Protein AF-A0A7C1NVV7-F1 (afdb_monomer)

Nearest PDB structures (foldseek):
  7p54-assembly1_B  TM=1.266E-01  e=4.371E+00  Homo sapiens

Solvent-accessible surface area (backbone atoms only — not comparable to full-atom values): 13933 Å² total; per-residue (Å²): 81,68,69,49,19,53,53,29,12,56,49,24,59,53,46,73,70,53,84,66,60,39,74,47,100,59,98,59,58,56,61,57,25,32,50,40,5,34,56,50,49,18,48,43,52,51,46,56,74,68,62,57,74,77,71,85,71,81,92,70,84,85,84,76,52,76,66,53,50,53,50,47,52,51,27,36,52,40,8,30,56,26,7,41,51,29,43,71,42,85,93,50,43,54,70,57,24,27,52,52,29,43,63,78,68,47,95,74,54,72,71,46,50,52,45,14,42,52,24,6,47,54,32,20,57,56,36,33,55,56,36,29,29,66,70,70,52,62,86,45,76,68,36,44,52,49,43,74,74,66,58,67,65,74,60,79,62,97,64,79,54,69,72,58,53,62,59,46,52,60,52,51,52,49,58,68,49,44,59,64,48,50,55,54,52,47,55,53,45,52,73,48,50,71,78,50,60,53,63,56,56,42,53,51,50,54,54,50,52,52,51,51,27,34,41,49,21,8,71,60,20,45,53,41,20,51,55,22,17,60,59,29,36,47,30,67,79,69,72,29,60,68,73,27,53,50,17,33,56,52,45,43,52,50,36,35,77,70,71,77,93

Mean predicted aligned error: 6.65 Å

Radius of gyration: 20.65 Å; Cα contacts (8 Å, |Δi|>4): 324; chains: 1; bounding box: 57×42×56 Å

Sequence (261 aa):
SVAVLILSGVYGMIVLKLPLNPLIDFPSTPLFPALAGLFGFSTLISSFISRTEIKSQTITEPRLTRIEKKSSILSTITGTLSGIFVSIVPGITTAIGTIIALIFRGRTDEKQTIITLSSVNTSAAIATIANLFIIQKARSGVAVIVNNLIRPDRWSDTLPPYSLVYLLIPIVISTSLSFPLTCYLGKTIAKKIGRISYQGIIKISIIFILILVLVFSGTIGVIILLVGASIGLLPIFLGARRSSCMGILLIPLLLHFLGLF

Structure (mmCIF, N/CA/C/O backbone):
data_AF-A0A7C1NVV7-F1
#
_entry.id   AF-A0A7C1NVV7-F1
#
loop_
_atom_site.group_PDB
_atom_site.id
_atom_site.type_symbol
_atom_site.label_atom_id
_atom_site.label_alt_id
_atom_site.label_comp_id
_atom_site.label_asym_id
_atom_site.label_entity_id
_atom_site.label_seq_id
_atom_site.pdbx_PDB_ins_code
_atom_site.Cartn_x
_atom_site.Cartn_y
_atom_site.Cartn_z
_atom_site.occupancy
_atom_site.B_iso_or_equiv
_atom_site.auth_seq_id
_atom_site.auth_comp_id
_atom_site.auth_asym_id
_atom_site.auth_atom_id
_atom_site.pdbx_PDB_model_num
ATOM 1 N N . SER A 1 1 ? -4.240 -20.672 2.298 1.00 85.00 1 SER A N 1
ATOM 2 C CA . SER A 1 1 ? -3.152 -19.687 2.097 1.00 85.00 1 SER A CA 1
ATOM 3 C C . SER A 1 1 ? -2.186 -20.072 0.982 1.00 85.00 1 SER A C 1
ATOM 5 O O . SER A 1 1 ? -2.029 -19.282 0.063 1.00 85.00 1 SER A O 1
ATOM 7 N N . VAL A 1 2 ? -1.577 -21.268 1.000 1.00 90.19 2 VAL A N 1
ATOM 8 C CA . VAL A 1 2 ? -0.598 -21.688 -0.031 1.00 90.19 2 VAL A CA 1
ATOM 9 C C . VAL A 1 2 ? -1.200 -21.744 -1.441 1.00 90.19 2 VAL A C 1
ATOM 11 O O . VAL A 1 2 ? -0.618 -21.191 -2.363 1.00 90.19 2 VAL A O 1
ATOM 14 N N . ALA A 1 3 ? -2.400 -22.307 -1.610 1.00 92.44 3 ALA A N 1
ATOM 15 C CA . ALA A 1 3 ? -3.066 -22.341 -2.919 1.00 92.44 3 ALA A CA 1
ATOM 16 C C . ALA A 1 3 ? -3.294 -20.935 -3.515 1.00 92.44 3 ALA A C 1
ATOM 18 O O . ALA A 1 3 ? -3.035 -20.715 -4.691 1.00 92.44 3 ALA A O 1
ATOM 19 N N . VAL A 1 4 ? -3.700 -19.959 -2.688 1.00 93.00 4 VAL A N 1
ATOM 20 C CA . VAL A 1 4 ? -3.871 -18.551 -3.106 1.00 93.00 4 VAL A CA 1
ATOM 21 C C . VAL A 1 4 ? -2.525 -17.917 -3.474 1.00 93.00 4 VAL A C 1
ATOM 23 O O . VAL A 1 4 ? -2.449 -17.151 -4.432 1.00 93.00 4 VAL A O 1
ATOM 26 N N . LEU A 1 5 ? -1.455 -18.256 -2.748 1.00 92.81 5 LEU A N 1
ATOM 27 C CA . LEU A 1 5 ? -0.098 -17.813 -3.073 1.00 92.81 5 LEU A CA 1
ATOM 28 C C . LEU A 1 5 ? 0.325 -18.311 -4.457 1.00 92.81 5 LEU A C 1
ATOM 30 O O . LEU A 1 5 ? 0.711 -17.501 -5.290 1.00 92.81 5 LEU A O 1
ATOM 34 N N . ILE A 1 6 ? 0.190 -19.612 -4.718 1.00 94.81 6 ILE A N 1
ATOM 35 C CA . ILE A 1 6 ? 0.554 -20.214 -6.006 1.00 94.81 6 ILE A CA 1
ATOM 36 C C . ILE A 1 6 ? -0.304 -19.628 -7.131 1.00 94.81 6 ILE A C 1
ATOM 38 O O . ILE A 1 6 ? 0.238 -19.169 -8.130 1.00 94.81 6 ILE A O 1
ATOM 42 N N . LEU A 1 7 ? -1.627 -19.567 -6.945 1.00 95.38 7 LEU A N 1
ATOM 43 C CA . LEU A 1 7 ? -2.553 -19.035 -7.945 1.00 95.38 7 LEU A CA 1
ATOM 44 C C . LEU A 1 7 ? -2.245 -17.572 -8.291 1.00 95.38 7 LEU A C 1
ATOM 46 O O . LEU A 1 7 ? -2.163 -17.222 -9.466 1.00 95.38 7 LEU A O 1
ATOM 50 N N . SER A 1 8 ? -2.032 -16.723 -7.279 1.00 94.75 8 SER A N 1
ATOM 51 C CA . SER A 1 8 ? -1.653 -15.323 -7.504 1.00 94.75 8 SER A CA 1
ATOM 52 C C . SER A 1 8 ? -0.280 -15.193 -8.169 1.00 94.75 8 SER A C 1
ATOM 54 O O . SER A 1 8 ? -0.097 -14.290 -8.978 1.00 94.75 8 SER A O 1
ATOM 56 N N . GLY A 1 9 ? 0.660 -16.105 -7.899 1.00 93.88 9 GLY A N 1
ATOM 57 C CA . GLY A 1 9 ? 1.957 -16.152 -8.574 1.00 93.88 9 GLY A CA 1
ATOM 58 C C . GLY A 1 9 ? 1.887 -16.541 -10.041 1.00 93.88 9 GLY A C 1
ATOM 59 O O . GLY A 1 9 ? 2.471 -15.847 -10.868 1.00 93.88 9 GLY A O 1
ATOM 60 N N . VAL A 1 10 ? 1.129 -17.589 -10.379 1.00 95.12 10 VAL A N 1
ATOM 61 C CA . VAL A 1 10 ? 0.871 -17.978 -11.778 1.00 95.12 10 VAL A CA 1
ATOM 62 C C . VAL A 1 10 ? 0.205 -16.827 -12.527 1.00 95.12 10 VAL A C 1
ATOM 64 O O . VAL A 1 10 ? 0.627 -16.461 -13.621 1.00 95.12 10 VAL A O 1
ATOM 67 N N . TYR A 1 11 ? -0.785 -16.196 -11.898 1.00 96.19 11 TYR A N 1
ATOM 68 C CA . TYR A 1 11 ? -1.416 -14.991 -12.418 1.00 96.19 11 TYR A CA 1
ATOM 69 C C . TYR A 1 11 ? -0.395 -13.866 -12.675 1.00 96.19 11 TYR A C 1
ATOM 71 O O . TYR A 1 11 ? -0.409 -13.266 -13.748 1.00 96.19 11 TYR A O 1
ATOM 79 N N . GLY A 1 12 ? 0.544 -13.632 -11.753 1.00 94.06 12 GLY A N 1
ATOM 80 C CA . GLY A 1 12 ? 1.638 -12.672 -11.932 1.00 94.06 12 GLY A CA 1
ATOM 81 C C . GLY A 1 12 ? 2.572 -13.001 -13.094 1.00 94.06 12 GLY A C 1
ATOM 82 O O . GLY A 1 12 ? 2.891 -12.115 -13.881 1.00 94.06 12 GLY A O 1
ATOM 83 N N . MET A 1 13 ? 2.964 -14.267 -13.260 1.00 93.00 13 MET A N 1
ATOM 84 C CA . MET A 1 13 ? 3.828 -14.694 -14.371 1.00 93.00 13 MET A CA 1
ATOM 85 C C . MET A 1 13 ? 3.223 -14.379 -15.744 1.00 93.00 13 MET A C 1
ATOM 87 O O . MET A 1 13 ? 3.954 -14.029 -16.669 1.00 93.00 13 MET A O 1
ATOM 91 N N . ILE A 1 14 ? 1.899 -14.495 -15.869 1.00 93.81 14 ILE A N 1
ATOM 92 C CA . ILE A 1 14 ? 1.177 -14.213 -17.112 1.00 93.81 14 ILE A CA 1
ATOM 93 C C . ILE A 1 14 ? 0.999 -12.703 -17.282 1.00 93.81 14 ILE A C 1
ATOM 95 O O . ILE A 1 14 ? 1.412 -12.126 -18.286 1.00 93.81 14 ILE A O 1
ATOM 99 N N . VAL A 1 15 ? 0.404 -12.046 -16.285 1.00 94.31 15 VAL A N 1
ATOM 100 C CA . VAL A 1 15 ? -0.046 -10.654 -16.397 1.00 94.31 15 VAL A CA 1
ATOM 101 C C . VAL A 1 15 ? 1.102 -9.667 -16.551 1.00 94.31 15 VAL A C 1
ATOM 103 O O . VAL A 1 15 ? 0.964 -8.695 -17.289 1.00 94.31 15 VAL A O 1
ATOM 106 N N . LEU A 1 16 ? 2.248 -9.914 -15.913 1.00 89.88 16 LEU A N 1
ATOM 107 C CA . LEU A 1 16 ? 3.401 -9.014 -16.002 1.00 89.88 16 LEU A CA 1
ATOM 108 C C . LEU A 1 16 ? 4.015 -8.937 -17.410 1.00 89.88 16 LEU A C 1
ATOM 110 O O . LEU A 1 16 ? 4.769 -8.006 -17.676 1.00 89.88 16 LEU A O 1
ATOM 114 N N . LYS A 1 17 ? 3.690 -9.881 -18.304 1.00 88.69 17 LYS A N 1
ATOM 115 C CA . LYS A 1 17 ? 4.173 -9.926 -19.695 1.00 88.69 17 LYS A CA 1
ATOM 116 C C . LYS A 1 17 ? 3.121 -9.486 -20.719 1.00 88.69 17 LYS A C 1
ATOM 118 O O . LYS A 1 17 ? 3.429 -9.429 -21.907 1.00 88.69 17 LYS A O 1
ATOM 123 N N . LEU A 1 18 ? 1.889 -9.203 -20.291 1.00 89.81 18 LEU A N 1
ATOM 124 C CA . LEU A 1 18 ? 0.827 -8.809 -21.212 1.00 89.81 18 LEU A CA 1
ATOM 125 C C . LEU A 1 18 ? 1.045 -7.374 -21.715 1.00 89.81 18 LEU A C 1
ATOM 127 O O . LEU A 1 18 ? 1.249 -6.474 -20.894 1.00 89.81 18 LEU A O 1
ATOM 131 N N . PRO A 1 19 ? 0.950 -7.133 -23.037 1.00 87.69 19 PRO A N 1
ATOM 132 C CA . PRO A 1 19 ? 0.930 -5.779 -23.564 1.00 87.69 19 PRO A CA 1
ATOM 133 C C . PRO A 1 19 ? -0.363 -5.083 -23.131 1.00 87.69 19 PRO A C 1
ATOM 135 O O . PRO A 1 19 ? -1.443 -5.679 -23.130 1.00 87.69 19 PRO A O 1
ATOM 138 N N . LEU A 1 20 ? -0.248 -3.813 -22.755 1.00 89.38 20 LEU A N 1
ATOM 139 C CA . LEU A 1 20 ? -1.386 -2.961 -22.437 1.00 89.38 20 LEU A CA 1
ATOM 140 C C . LEU A 1 20 ? -1.621 -1.971 -23.571 1.00 89.38 20 LEU A C 1
ATOM 142 O O . LEU A 1 20 ? -0.673 -1.478 -24.174 1.00 89.38 20 LEU A O 1
ATOM 146 N N . ASN A 1 21 ? -2.891 -1.640 -23.792 1.00 86.81 21 ASN A N 1
ATOM 147 C CA . ASN A 1 21 ? -3.321 -0.674 -24.799 1.00 86.81 21 ASN A CA 1
ATOM 148 C C . ASN A 1 21 ? -4.082 0.461 -24.095 1.00 86.81 21 ASN A C 1
ATOM 150 O O . ASN A 1 21 ? -5.317 0.445 -24.099 1.00 86.81 21 ASN A O 1
ATOM 154 N N . PRO A 1 22 ? -3.387 1.379 -23.397 1.00 88.75 22 PRO A N 1
ATOM 155 C CA . PRO A 1 22 ? -4.043 2.462 -22.672 1.00 88.75 22 PRO A CA 1
ATOM 156 C C . PRO A 1 22 ? -4.774 3.408 -23.637 1.00 88.75 22 PRO A C 1
ATOM 158 O O . PRO A 1 22 ? -4.374 3.567 -24.788 1.00 88.75 22 PRO A O 1
ATOM 161 N N . LEU A 1 23 ? -5.856 4.039 -23.171 1.00 87.06 23 LEU A N 1
ATOM 162 C CA . LEU A 1 23 ? -6.608 5.014 -23.979 1.00 87.06 23 LEU A CA 1
ATOM 163 C C . LEU A 1 23 ? -5.860 6.346 -24.112 1.00 87.06 23 LEU A C 1
ATOM 165 O O . LEU A 1 23 ? -6.086 7.089 -25.062 1.00 87.06 23 LEU A O 1
ATOM 169 N N . ILE A 1 24 ? -5.005 6.655 -23.138 1.00 86.12 24 ILE A N 1
ATOM 170 C CA . ILE A 1 24 ? -4.126 7.822 -23.133 1.00 86.12 24 ILE A CA 1
ATOM 171 C C . ILE A 1 24 ? -2.694 7.314 -23.249 1.00 86.12 24 ILE A C 1
ATOM 173 O O . ILE A 1 24 ? -2.324 6.377 -22.541 1.00 86.12 24 ILE A O 1
ATOM 177 N N . ASP A 1 25 ? -1.897 7.940 -24.112 1.00 79.06 25 ASP A N 1
ATOM 178 C CA . ASP A 1 25 ? -0.492 7.584 -24.302 1.00 79.06 25 ASP A CA 1
ATOM 179 C C . ASP A 1 25 ? 0.320 7.939 -23.048 1.00 79.06 25 ASP A C 1
ATOM 181 O O . ASP A 1 25 ? 0.745 9.075 -22.826 1.00 79.06 25 ASP A O 1
ATOM 185 N N . PHE A 1 26 ? 0.426 6.962 -22.151 1.00 77.94 26 PHE A N 1
ATOM 186 C CA . PHE A 1 26 ? 1.080 7.075 -20.859 1.00 77.94 26 PHE A CA 1
ATOM 187 C C . PHE A 1 26 ? 1.804 5.760 -20.544 1.00 77.94 26 PHE A C 1
ATOM 189 O O . PHE A 1 26 ? 1.292 4.692 -20.898 1.00 77.94 26 PHE A O 1
ATOM 196 N N . PRO A 1 27 ? 2.951 5.792 -19.834 1.00 76.62 27 PRO A N 1
ATOM 197 C CA . PRO A 1 27 ? 3.629 4.582 -19.381 1.00 76.62 27 PRO A CA 1
ATOM 198 C C . PRO A 1 27 ? 2.695 3.722 -18.521 1.00 76.62 27 PRO A C 1
ATOM 200 O O . PRO A 1 27 ? 2.445 4.007 -17.347 1.00 76.62 27 PRO A O 1
ATOM 203 N N . SER A 1 28 ? 2.150 2.669 -19.122 1.00 79.75 28 SER A N 1
ATOM 204 C CA . SER A 1 28 ? 1.188 1.781 -18.483 1.00 79.75 28 SER A CA 1
ATOM 205 C C . SER A 1 28 ? 1.905 0.549 -17.945 1.00 79.75 28 SER A C 1
ATOM 207 O O . SER A 1 28 ? 2.794 -0.015 -18.580 1.00 79.75 28 SER A O 1
ATOM 209 N N . THR A 1 29 ? 1.542 0.135 -16.732 1.00 86.06 29 THR A N 1
ATOM 210 C CA . THR A 1 29 ? 2.082 -1.083 -16.123 1.00 86.06 29 THR A CA 1
ATOM 211 C C . THR A 1 29 ? 0.934 -2.009 -15.741 1.00 86.06 29 THR A C 1
ATOM 213 O O . THR A 1 29 ? -0.048 -1.547 -15.151 1.00 86.06 29 THR A O 1
ATOM 216 N N . PRO A 1 30 ? 1.040 -3.323 -16.006 1.00 91.12 30 PRO A N 1
ATOM 217 C CA . PRO A 1 30 ? -0.004 -4.285 -15.641 1.00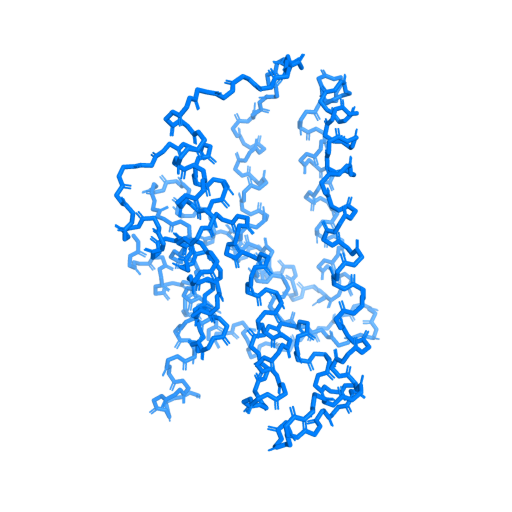 91.12 30 PRO A CA 1
ATOM 218 C C . PRO A 1 30 ? -0.147 -4.444 -14.120 1.00 91.12 30 PRO A C 1
ATOM 220 O O . PRO A 1 30 ? -1.142 -4.979 -13.634 1.00 91.12 30 PRO A O 1
ATOM 223 N N . LEU A 1 31 ? 0.810 -3.912 -13.351 1.00 90.75 31 LEU A N 1
ATOM 224 C CA . LEU A 1 31 ? 0.771 -3.853 -11.894 1.00 90.75 31 LEU A CA 1
ATOM 225 C C . LEU A 1 31 ? -0.425 -3.065 -11.363 1.00 90.75 31 LEU A C 1
ATOM 227 O O . LEU A 1 31 ? -1.023 -3.492 -10.377 1.00 90.75 31 LEU A O 1
ATOM 231 N N . PHE A 1 32 ? -0.789 -1.946 -11.995 1.00 92.12 32 PHE A N 1
ATOM 232 C CA . PHE A 1 32 ? -1.908 -1.132 -11.527 1.00 92.12 32 PHE A CA 1
ATOM 233 C C . PHE A 1 32 ? -3.239 -1.910 -11.521 1.00 92.12 32 PHE A C 1
ATOM 235 O O . PHE A 1 32 ? -3.785 -2.104 -10.430 1.00 92.12 32 PHE A O 1
ATOM 242 N N . PRO A 1 33 ? -3.746 -2.428 -12.660 1.00 95.19 33 PRO A N 1
ATOM 243 C CA . PRO A 1 33 ? -4.989 -3.196 -12.675 1.00 95.19 33 PRO A CA 1
ATOM 244 C C . PRO A 1 33 ? -4.897 -4.485 -11.854 1.00 95.19 33 PRO A C 1
ATOM 246 O O . PRO A 1 33 ? -5.861 -4.852 -11.183 1.00 95.19 33 PRO A O 1
ATOM 249 N N . ALA A 1 34 ? -3.742 -5.157 -11.837 1.00 95.88 34 ALA A N 1
ATOM 250 C CA . ALA A 1 34 ? -3.594 -6.412 -11.111 1.00 95.88 34 ALA A CA 1
ATOM 251 C C . ALA A 1 34 ? -3.657 -6.232 -9.586 1.00 95.88 34 ALA A C 1
ATOM 253 O O . ALA A 1 34 ? -4.387 -6.958 -8.908 1.00 95.88 34 ALA A O 1
ATOM 254 N N . LEU A 1 35 ? -2.931 -5.249 -9.041 1.00 93.56 35 LEU A N 1
ATOM 255 C CA . LEU A 1 35 ? -2.945 -4.943 -7.608 1.00 93.56 35 LEU A CA 1
ATOM 256 C C . LEU A 1 35 ? -4.268 -4.293 -7.189 1.00 93.56 35 LEU A C 1
ATOM 258 O O . LEU A 1 35 ? -4.798 -4.623 -6.123 1.00 93.56 35 LEU A O 1
ATOM 262 N N . ALA A 1 36 ? -4.836 -3.425 -8.035 1.00 95.25 36 ALA A N 1
ATOM 263 C CA . ALA A 1 36 ? -6.172 -2.883 -7.818 1.00 95.25 36 ALA A CA 1
ATOM 264 C C . ALA A 1 36 ? -7.206 -4.011 -7.729 1.00 95.25 36 ALA A C 1
ATOM 266 O O . ALA A 1 36 ? -8.030 -3.985 -6.821 1.00 95.25 36 ALA A O 1
ATOM 267 N N . GLY A 1 37 ? -7.119 -5.030 -8.587 1.00 96.50 37 GLY A N 1
ATOM 268 C CA . GLY A 1 37 ? -8.015 -6.187 -8.586 1.00 96.50 37 GLY A CA 1
ATOM 269 C C . GLY A 1 37 ? -7.866 -7.025 -7.321 1.00 96.50 37 GLY A C 1
ATOM 270 O O . GLY A 1 37 ? -8.822 -7.177 -6.560 1.00 96.50 37 GLY A O 1
ATOM 271 N N . LEU A 1 38 ? -6.647 -7.511 -7.061 1.00 94.94 38 LEU A N 1
ATOM 272 C CA . LEU A 1 38 ? -6.342 -8.414 -5.946 1.00 94.94 38 LEU A CA 1
ATOM 273 C C . LEU A 1 38 ? -6.700 -7.830 -4.575 1.00 94.94 38 LEU A C 1
ATOM 275 O O . LEU A 1 38 ? -7.191 -8.562 -3.714 1.00 94.94 38 LEU A O 1
ATOM 279 N N . PHE A 1 39 ? -6.471 -6.531 -4.357 1.00 93.06 39 PHE A N 1
ATOM 280 C CA . PHE A 1 39 ? -6.596 -5.924 -3.028 1.00 93.06 39 PHE A CA 1
ATOM 281 C C . PHE A 1 39 ? -7.740 -4.916 -2.906 1.00 93.06 39 PHE A C 1
ATOM 283 O O . PHE A 1 39 ? -8.485 -4.959 -1.926 1.00 93.06 39 PHE A O 1
ATOM 290 N N . GLY A 1 40 ? -7.874 -3.990 -3.856 1.00 93.56 40 GLY A N 1
ATOM 291 C CA . GLY A 1 40 ? -8.829 -2.883 -3.761 1.00 93.56 40 GLY A CA 1
ATOM 292 C C . GLY A 1 40 ? -10.239 -3.293 -4.173 1.00 93.56 40 GLY A C 1
ATOM 293 O O . GLY A 1 40 ? -11.167 -3.276 -3.367 1.00 93.56 40 GLY A O 1
ATOM 294 N N . PHE A 1 41 ? -10.386 -3.691 -5.433 1.00 96.06 41 PHE A N 1
ATOM 295 C CA . PHE A 1 41 ? -11.651 -4.013 -6.078 1.00 96.06 41 PHE A CA 1
ATOM 296 C C . PHE A 1 41 ? -12.328 -5.228 -5.438 1.00 96.06 41 PHE A C 1
ATOM 298 O O . PHE A 1 41 ? -13.516 -5.168 -5.137 1.00 96.06 41 PHE A O 1
ATOM 305 N N . SER A 1 42 ? -11.569 -6.284 -5.125 1.00 95.62 42 SER A N 1
ATOM 306 C CA . SER A 1 42 ? -12.060 -7.443 -4.364 1.00 95.62 42 SER A CA 1
ATOM 307 C C . SER A 1 42 ? -12.653 -7.045 -3.004 1.00 95.62 42 SER A C 1
ATOM 309 O O . SER A 1 42 ? -13.737 -7.498 -2.635 1.00 95.62 42 SER A O 1
ATOM 311 N N . THR A 1 43 ? -11.991 -6.139 -2.274 1.00 93.44 43 THR A N 1
ATOM 312 C CA . THR A 1 43 ? -12.488 -5.628 -0.987 1.00 93.44 43 THR A CA 1
ATOM 313 C C . THR A 1 43 ? -13.759 -4.810 -1.169 1.00 93.44 43 THR A C 1
ATOM 315 O O . THR A 1 43 ? -14.699 -4.980 -0.399 1.00 93.44 43 THR A O 1
ATOM 318 N N . LEU A 1 44 ? -13.811 -3.946 -2.186 1.00 94.94 44 LEU A N 1
ATOM 319 C CA . LEU A 1 44 ? -14.999 -3.145 -2.477 1.00 94.94 44 LEU A CA 1
ATOM 320 C C . LEU A 1 44 ? -16.193 -4.024 -2.861 1.00 94.94 44 LEU A C 1
ATOM 322 O O . LEU A 1 44 ? -17.280 -3.803 -2.338 1.00 94.94 44 LEU A O 1
ATOM 326 N N . ILE A 1 45 ? -15.991 -5.049 -3.697 1.00 95.00 45 ILE A N 1
ATOM 327 C CA . ILE A 1 45 ? -17.032 -6.031 -4.033 1.00 95.00 45 ILE A CA 1
ATOM 328 C C . ILE A 1 45 ? -17.519 -6.742 -2.771 1.00 95.00 45 ILE A C 1
ATOM 330 O O . ILE A 1 45 ? -18.722 -6.809 -2.534 1.00 95.00 45 ILE A O 1
ATOM 334 N N . SER A 1 46 ? -16.604 -7.242 -1.936 1.00 93.88 46 SER A N 1
ATOM 335 C CA . SER A 1 46 ? -16.978 -7.913 -0.690 1.00 93.88 46 SER A CA 1
ATOM 336 C C . SER A 1 46 ? -17.802 -6.992 0.215 1.00 93.88 46 SER A C 1
ATOM 338 O O . SER A 1 46 ? -18.854 -7.401 0.696 1.00 93.88 46 SER A O 1
ATOM 340 N N . SER A 1 47 ? -17.375 -5.742 0.406 1.00 92.56 47 SER A N 1
ATOM 341 C CA . SER A 1 47 ? -18.103 -4.755 1.214 1.00 92.56 47 SER A CA 1
ATOM 342 C C . SER A 1 47 ? -19.452 -4.349 0.606 1.00 92.56 47 SER A C 1
ATOM 344 O O . SER A 1 47 ? -20.387 -4.016 1.338 1.00 92.56 47 SER A O 1
ATOM 346 N N . PHE A 1 48 ? -19.567 -4.375 -0.724 1.00 93.00 48 PHE A N 1
ATOM 347 C CA . PHE A 1 48 ? -20.822 -4.141 -1.434 1.00 93.00 48 PHE A CA 1
ATOM 348 C C . PHE A 1 48 ? -21.824 -5.272 -1.176 1.00 93.00 48 PHE A C 1
ATOM 350 O O . PHE A 1 48 ? -22.962 -5.014 -0.788 1.00 93.00 48 PHE A O 1
ATOM 357 N N . ILE A 1 49 ? -21.382 -6.526 -1.321 1.00 92.50 49 ILE A N 1
ATOM 358 C CA . ILE A 1 49 ? -22.209 -7.722 -1.104 1.00 92.50 49 ILE A CA 1
ATOM 359 C C . ILE A 1 49 ? -22.655 -7.816 0.357 1.00 92.50 49 ILE A C 1
ATOM 361 O O . ILE A 1 49 ? -23.834 -8.029 0.629 1.00 92.50 49 ILE A O 1
ATOM 365 N N . SER A 1 50 ? -21.735 -7.611 1.303 1.00 89.69 50 SER A N 1
ATOM 366 C CA . SER A 1 50 ? -22.018 -7.709 2.740 1.00 89.69 50 SER A CA 1
ATOM 367 C C . SER A 1 50 ? -22.856 -6.553 3.295 1.00 89.69 50 SER A C 1
ATOM 369 O O . SER A 1 50 ? -23.146 -6.553 4.488 1.00 89.69 50 SER A O 1
ATOM 371 N N . ARG A 1 51 ? -23.234 -5.569 2.464 1.00 86.25 51 ARG A N 1
ATOM 372 C CA . ARG A 1 51 ? -23.992 -4.370 2.859 1.00 86.25 51 ARG A CA 1
ATOM 373 C C . ARG A 1 51 ? -23.451 -3.711 4.128 1.00 86.25 51 ARG A C 1
ATOM 375 O O . ARG A 1 51 ? -24.213 -3.347 5.015 1.00 86.25 51 ARG A O 1
ATOM 382 N N . THR A 1 52 ? -22.131 -3.561 4.224 1.00 81.25 52 THR A N 1
ATOM 383 C CA . THR A 1 52 ? -21.510 -2.997 5.426 1.00 81.25 52 THR A CA 1
ATOM 384 C C . THR A 1 52 ? -22.068 -1.598 5.704 1.00 81.25 52 THR A C 1
ATOM 386 O O . THR A 1 52 ? -22.298 -0.814 4.780 1.00 81.25 52 THR A O 1
ATOM 389 N N . GLU A 1 53 ? -22.274 -1.276 6.976 1.00 81.38 53 GLU A N 1
ATOM 390 C CA . GLU A 1 53 ? -22.765 0.027 7.413 1.00 81.38 53 GLU A CA 1
ATOM 391 C C . GLU A 1 53 ? -21.751 0.699 8.334 1.00 81.38 53 GLU A C 1
ATOM 393 O O . GLU A 1 53 ? -21.064 0.054 9.132 1.00 81.38 53 GLU A O 1
ATOM 398 N N . ILE A 1 54 ? -21.651 2.022 8.217 1.00 81.50 54 ILE A N 1
ATOM 399 C CA . ILE A 1 54 ? -20.811 2.814 9.108 1.00 81.50 54 ILE A CA 1
ATOM 400 C C . ILE A 1 54 ? -21.583 3.043 10.404 1.00 81.50 54 ILE A C 1
ATOM 402 O O . ILE A 1 54 ? -22.628 3.690 10.409 1.00 81.50 54 ILE A O 1
ATOM 406 N N . LYS A 1 55 ? -21.035 2.554 11.518 1.00 81.31 55 LYS A N 1
ATOM 407 C CA . LYS A 1 55 ? -21.575 2.833 12.853 1.00 81.31 55 LYS A CA 1
ATOM 408 C C . LYS A 1 55 ? -21.377 4.304 13.230 1.00 81.31 55 LYS A C 1
ATOM 410 O O . LYS A 1 55 ? -20.409 4.941 12.803 1.00 81.31 55 LYS A O 1
ATOM 415 N N . SER A 1 56 ? -22.264 4.821 14.079 1.00 80.12 56 SER A N 1
ATOM 416 C CA . SER A 1 56 ? -22.171 6.177 14.630 1.00 80.12 56 SER A CA 1
ATOM 417 C C . SER A 1 56 ? -20.817 6.410 15.304 1.00 80.12 56 SER A C 1
ATOM 419 O O . SER A 1 56 ? -20.393 5.611 16.139 1.00 80.12 56 SER A O 1
ATOM 421 N N . GLN A 1 57 ? -20.149 7.507 14.950 1.00 84.44 57 GLN A N 1
ATOM 422 C CA . GLN A 1 57 ? -18.835 7.866 15.481 1.00 84.44 57 GLN A CA 1
ATOM 423 C C . GLN A 1 57 ? -18.976 8.807 16.682 1.00 84.44 57 GLN A C 1
ATOM 425 O O . GLN A 1 57 ? -19.691 9.807 16.605 1.00 84.44 57 GLN A O 1
ATOM 430 N N . THR A 1 58 ? -18.250 8.534 17.764 1.00 82.88 58 THR A N 1
ATOM 431 C CA . THR A 1 58 ? -18.097 9.435 18.915 1.00 82.88 58 THR A CA 1
ATOM 432 C C . THR A 1 58 ? -16.688 10.016 18.937 1.00 82.88 58 THR A C 1
ATOM 434 O O . THR A 1 58 ? -15.696 9.295 18.856 1.00 82.88 58 THR A O 1
ATOM 437 N N . ILE A 1 59 ? -16.586 11.344 19.031 1.00 83.38 59 ILE A N 1
ATOM 438 C CA . ILE A 1 59 ? -15.297 12.042 19.073 1.00 83.38 59 ILE A CA 1
ATOM 439 C C . ILE A 1 59 ? -14.943 12.292 20.533 1.00 83.38 59 ILE A C 1
ATOM 441 O O . ILE A 1 59 ? -15.508 13.174 21.174 1.00 83.38 59 ILE A O 1
ATOM 445 N N . THR A 1 60 ? -13.989 11.523 21.041 1.00 86.06 60 THR A N 1
ATOM 446 C CA . THR A 1 60 ? -13.447 11.679 22.392 1.00 86.06 60 THR A CA 1
ATOM 447 C C . THR A 1 60 ? -11.934 11.777 22.330 1.00 86.06 60 THR A C 1
ATOM 449 O O . THR A 1 60 ? -11.296 11.007 21.611 1.00 86.06 60 THR A O 1
ATOM 452 N N . GLU A 1 61 ? -11.353 12.696 23.098 1.00 83.62 61 GLU A N 1
ATOM 453 C CA . GLU A 1 61 ? -9.898 12.772 23.228 1.00 83.62 61 GLU A CA 1
ATOM 454 C C . GLU A 1 61 ? -9.369 11.496 23.913 1.00 83.62 61 GLU A C 1
ATOM 456 O O . GLU A 1 61 ? -9.898 11.091 24.957 1.00 83.62 61 GLU A O 1
ATOM 461 N N . PRO A 1 62 ? -8.350 10.830 23.342 1.00 81.62 62 PRO A N 1
ATOM 462 C CA . PRO A 1 62 ? -7.851 9.575 23.878 1.00 81.62 62 PRO A CA 1
ATOM 463 C C . PRO A 1 62 ? -7.153 9.804 25.221 1.00 81.62 62 PRO A C 1
ATOM 465 O O . PRO A 1 62 ? -6.190 10.563 25.328 1.00 81.62 62 PRO A O 1
ATOM 468 N N . ARG A 1 63 ? -7.600 9.093 26.259 1.00 84.50 63 ARG A N 1
ATOM 469 C CA . ARG A 1 63 ? -6.899 9.029 27.547 1.00 84.50 63 ARG A CA 1
ATOM 470 C C . ARG A 1 63 ? -5.993 7.806 27.555 1.00 84.50 63 ARG A C 1
ATOM 472 O O . ARG A 1 63 ? -6.482 6.684 27.570 1.00 84.50 63 ARG A O 1
ATOM 479 N N . LEU A 1 64 ? -4.681 8.036 27.529 1.00 83.81 64 LEU A N 1
ATOM 480 C CA . LEU A 1 64 ? -3.682 6.968 27.566 1.00 83.81 64 LEU A CA 1
ATOM 481 C C . LEU A 1 64 ? -3.192 6.738 28.996 1.00 83.81 64 LEU A C 1
ATOM 483 O O . LEU A 1 64 ? -2.632 7.641 29.628 1.00 83.81 64 LEU A O 1
ATOM 487 N N . THR A 1 65 ? -3.333 5.506 29.471 1.00 89.44 65 THR A N 1
ATOM 488 C CA . THR A 1 65 ? -2.710 5.036 30.711 1.00 89.44 65 THR A CA 1
ATOM 489 C C . THR A 1 65 ? -1.182 5.012 30.588 1.00 89.44 65 THR A C 1
ATOM 491 O O . THR A 1 65 ? -0.606 5.006 29.496 1.00 89.44 65 THR A O 1
ATOM 494 N N . ARG A 1 66 ? -0.475 4.968 31.725 1.00 89.75 66 ARG A N 1
ATOM 495 C CA . ARG A 1 66 ? 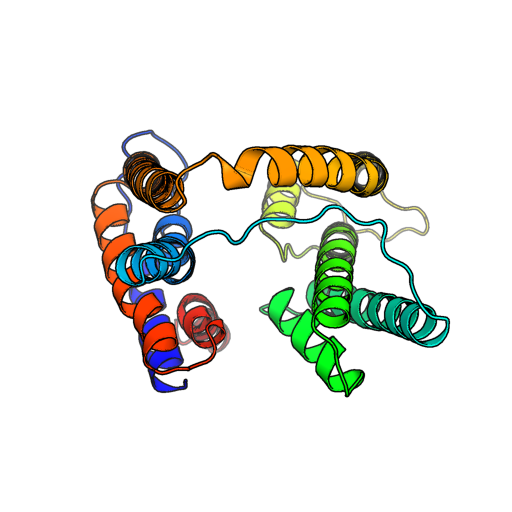1.000 4.897 31.741 1.00 89.75 66 ARG A CA 1
ATOM 496 C C . ARG A 1 66 ? 1.530 3.648 31.021 1.00 89.75 66 ARG A C 1
ATOM 498 O O . ARG A 1 66 ? 2.580 3.715 30.387 1.00 89.75 66 ARG A O 1
ATOM 505 N N . ILE A 1 67 ? 0.798 2.536 31.104 1.00 87.62 67 ILE A N 1
ATOM 506 C CA . ILE A 1 67 ? 1.132 1.269 30.440 1.00 87.62 67 ILE A CA 1
ATOM 507 C C . ILE A 1 67 ? 0.973 1.410 28.924 1.00 87.62 67 ILE A C 1
ATOM 509 O O . ILE A 1 67 ? 1.898 1.076 28.186 1.00 87.62 67 ILE A O 1
ATOM 513 N N . GLU A 1 68 ? -0.142 1.983 28.457 1.00 88.06 68 GLU A N 1
ATOM 514 C CA . GLU A 1 68 ? -0.365 2.232 27.028 1.00 88.06 68 GLU A CA 1
ATOM 515 C C . GLU A 1 68 ? 0.698 3.162 26.443 1.00 88.06 68 GLU A C 1
ATOM 517 O O . GLU A 1 68 ? 1.218 2.871 25.373 1.00 88.06 68 GLU A O 1
ATOM 522 N N . LYS A 1 69 ? 1.102 4.224 27.156 1.00 89.12 69 LYS A N 1
ATOM 523 C CA . LYS A 1 69 ? 2.187 5.114 26.702 1.00 89.12 69 LYS A CA 1
ATOM 524 C C . LYS A 1 69 ? 3.506 4.363 26.509 1.00 89.12 69 LYS A C 1
ATOM 526 O O . LYS A 1 69 ? 4.145 4.516 25.471 1.00 89.12 69 LYS A O 1
ATOM 531 N N . LYS A 1 70 ? 3.905 3.533 27.482 1.00 90.62 70 LYS A N 1
ATOM 532 C CA . LYS A 1 70 ? 5.118 2.703 27.368 1.00 90.62 70 LYS A CA 1
ATOM 533 C C . LYS A 1 70 ? 5.017 1.724 26.199 1.00 90.62 70 LYS A C 1
ATOM 535 O O . LYS A 1 70 ? 5.972 1.585 25.440 1.00 90.62 70 LYS A O 1
ATOM 540 N N . SER A 1 71 ? 3.860 1.084 26.037 1.00 89.88 71 SER A N 1
ATOM 541 C CA . SER A 1 71 ? 3.612 0.169 24.923 1.00 89.88 71 SER A CA 1
ATOM 542 C C . SER A 1 71 ? 3.704 0.889 23.577 1.00 89.88 71 SER A C 1
ATOM 544 O O . SER A 1 71 ? 4.386 0.394 22.689 1.00 89.88 71 SER A O 1
ATOM 546 N N . SER A 1 72 ? 3.133 2.090 23.455 1.00 91.44 72 SER A N 1
ATOM 547 C CA . SER A 1 72 ? 3.217 2.912 22.245 1.00 91.44 72 SER A CA 1
ATOM 548 C C . SER A 1 72 ? 4.650 3.305 21.905 1.00 91.44 72 SER A C 1
ATOM 550 O O . SER A 1 72 ? 5.039 3.217 20.748 1.00 91.44 72 SER A O 1
ATOM 552 N N . ILE A 1 73 ? 5.467 3.677 22.895 1.00 93.00 73 ILE A N 1
ATOM 553 C CA . ILE A 1 73 ? 6.892 3.972 22.671 1.00 93.00 73 ILE A CA 1
ATOM 554 C C . ILE A 1 73 ? 7.621 2.730 22.149 1.00 93.00 73 ILE A C 1
ATOM 556 O O . ILE A 1 73 ? 8.360 2.816 21.170 1.00 93.00 73 ILE A O 1
ATOM 560 N N . LEU A 1 74 ? 7.378 1.563 22.751 1.00 92.56 74 LEU A N 1
ATOM 561 C CA . LEU A 1 74 ? 7.977 0.309 22.297 1.00 92.56 74 LEU A CA 1
ATOM 562 C C . LEU A 1 74 ? 7.530 -0.051 20.870 1.00 92.56 74 LEU A C 1
ATOM 564 O O . LEU A 1 74 ? 8.353 -0.465 20.054 1.00 92.56 74 LEU A O 1
ATOM 568 N N . SER A 1 75 ? 6.250 0.145 20.546 1.00 93.12 75 SER A N 1
ATOM 569 C CA . SER A 1 75 ? 5.690 -0.019 19.196 1.00 93.12 75 SER A CA 1
ATOM 570 C C . SER A 1 75 ? 6.365 0.890 18.181 1.00 93.12 75 SER A C 1
ATOM 572 O O . SER A 1 75 ? 6.663 0.447 17.073 1.00 93.12 75 SER A O 1
ATOM 574 N N . THR A 1 76 ? 6.644 2.132 18.574 1.00 94.62 76 THR A N 1
ATOM 575 C CA . THR A 1 76 ? 7.351 3.093 17.735 1.00 94.62 76 THR A CA 1
ATOM 576 C C . THR A 1 76 ? 8.791 2.667 17.494 1.00 94.62 76 THR A C 1
ATOM 578 O O . THR A 1 76 ? 9.225 2.659 16.347 1.00 94.62 76 THR A O 1
ATOM 581 N N . ILE A 1 77 ? 9.528 2.260 18.532 1.00 95.62 77 ILE A N 1
ATOM 582 C CA . ILE A 1 77 ? 10.934 1.838 18.405 1.00 95.62 77 ILE A CA 1
ATOM 583 C C . ILE A 1 77 ? 11.045 0.581 17.534 1.00 95.62 77 ILE A C 1
ATOM 585 O O . ILE A 1 77 ? 11.776 0.573 16.544 1.00 95.62 77 ILE A O 1
ATOM 589 N N . THR A 1 78 ? 10.284 -0.464 17.867 1.00 94.56 78 THR A N 1
ATOM 590 C CA . THR A 1 78 ? 10.293 -1.740 17.128 1.00 94.56 78 THR A CA 1
ATOM 591 C C . THR A 1 78 ? 9.836 -1.560 15.681 1.00 94.56 78 THR A C 1
ATOM 593 O O . THR A 1 78 ? 10.467 -2.088 14.766 1.00 94.56 78 THR A O 1
ATOM 596 N N . GLY A 1 79 ? 8.792 -0.757 15.453 1.00 95.69 79 GLY A N 1
ATOM 597 C CA . GLY A 1 79 ? 8.338 -0.411 14.111 1.00 95.69 79 GLY A CA 1
ATOM 598 C C . GLY A 1 79 ? 9.372 0.402 13.330 1.00 95.69 79 GLY A C 1
ATOM 599 O O . GLY A 1 79 ? 9.628 0.108 12.167 1.00 95.69 79 GLY A O 1
ATOM 600 N N . THR A 1 80 ? 10.033 1.368 13.970 1.00 96.25 80 THR A N 1
ATOM 601 C CA . THR A 1 80 ? 11.068 2.193 13.326 1.00 96.25 80 THR A CA 1
ATOM 602 C C . THR A 1 80 ? 12.237 1.333 12.853 1.00 96.25 80 THR A C 1
ATOM 604 O O . THR A 1 80 ? 12.582 1.390 11.673 1.00 96.25 80 THR A O 1
ATOM 607 N N . LEU A 1 81 ? 12.785 0.490 13.737 1.00 96.06 81 LEU A N 1
ATOM 608 C CA . LEU A 1 81 ? 13.875 -0.441 13.419 1.00 96.06 81 LEU A CA 1
ATOM 609 C C . LEU A 1 81 ? 13.487 -1.402 12.294 1.00 96.06 81 LEU A C 1
ATOM 611 O O . LEU A 1 81 ? 14.252 -1.607 11.353 1.00 96.06 81 LEU A O 1
ATOM 615 N N . SER A 1 82 ? 12.275 -1.953 12.360 1.00 95.25 82 SER A N 1
ATOM 616 C CA . SER A 1 82 ? 11.785 -2.849 11.321 1.00 95.25 82 SER A CA 1
ATOM 617 C C . SER A 1 82 ? 11.613 -2.143 9.975 1.00 95.25 82 SER A C 1
ATOM 619 O O . SER A 1 82 ? 12.014 -2.696 8.958 1.00 95.25 82 SER A O 1
ATOM 621 N N . GLY A 1 83 ? 11.098 -0.912 9.930 1.00 94.38 83 GLY A N 1
ATOM 622 C CA . GLY A 1 83 ? 10.990 -0.170 8.669 1.00 94.38 83 GLY A CA 1
ATOM 623 C C . GLY A 1 83 ? 12.347 0.209 8.067 1.00 94.38 83 GLY A C 1
ATOM 624 O O . GLY A 1 83 ? 12.507 0.139 6.848 1.00 94.38 83 GLY A O 1
ATOM 625 N N . ILE A 1 84 ? 13.362 0.489 8.895 1.00 94.44 84 ILE A N 1
ATOM 626 C CA . ILE A 1 84 ? 14.748 0.628 8.417 1.00 94.44 84 ILE A CA 1
ATOM 627 C C . ILE A 1 84 ? 15.215 -0.692 7.794 1.00 94.44 84 ILE A C 1
ATOM 629 O O . ILE A 1 84 ? 15.696 -0.695 6.664 1.00 94.44 84 ILE A O 1
ATOM 633 N N . PHE A 1 85 ? 15.006 -1.823 8.471 1.00 92.62 85 PHE A N 1
ATOM 634 C CA . PHE A 1 85 ? 15.360 -3.144 7.946 1.00 92.62 85 PHE A CA 1
ATOM 635 C C . PHE A 1 85 ? 14.648 -3.472 6.621 1.00 92.62 85 PHE A C 1
ATOM 637 O O . PHE A 1 85 ? 15.285 -3.912 5.666 1.00 92.62 85 PHE A O 1
ATOM 644 N N . VAL A 1 86 ? 13.348 -3.186 6.521 1.00 90.00 86 VAL A N 1
ATOM 645 C CA . VAL A 1 86 ? 12.544 -3.356 5.297 1.00 90.00 86 VAL A CA 1
ATOM 646 C C . VAL A 1 86 ? 13.137 -2.566 4.133 1.00 90.00 86 VAL A C 1
ATOM 648 O O . VAL A 1 86 ? 13.186 -3.064 3.015 1.00 90.00 86 VAL A O 1
ATOM 651 N N . SER A 1 87 ? 13.647 -1.358 4.385 1.00 89.12 87 SER A N 1
ATOM 652 C CA . SER A 1 87 ? 14.290 -0.552 3.340 1.00 89.12 87 SER A CA 1
ATOM 653 C C . SER A 1 87 ? 15.630 -1.132 2.856 1.00 89.12 87 SER A C 1
ATOM 655 O O . SER A 1 87 ? 16.130 -0.737 1.799 1.00 89.12 87 SER A O 1
ATOM 657 N N . ILE A 1 88 ? 16.218 -2.077 3.601 1.00 87.81 88 ILE A N 1
ATOM 658 C CA . ILE A 1 88 ? 17.486 -2.735 3.267 1.00 87.81 88 ILE A CA 1
ATOM 659 C C . ILE A 1 88 ? 17.263 -4.038 2.482 1.00 87.81 88 ILE A C 1
ATOM 661 O O . ILE A 1 88 ? 18.062 -4.383 1.610 1.00 87.81 88 ILE A O 1
ATOM 665 N N . VAL A 1 89 ? 16.188 -4.771 2.762 1.00 83.38 89 VAL A N 1
ATOM 666 C CA . VAL A 1 89 ? 15.988 -6.113 2.199 1.00 83.38 89 VAL A CA 1
ATOM 667 C C . VAL A 1 89 ? 15.054 -6.075 0.983 1.00 83.38 89 VAL A C 1
ATOM 669 O O . VAL A 1 89 ? 13.919 -5.611 1.095 1.00 83.38 89 VAL A O 1
ATOM 672 N N . PRO A 1 90 ? 15.483 -6.580 -0.190 1.00 74.00 90 PRO A N 1
ATOM 673 C CA . PRO A 1 90 ? 14.627 -6.626 -1.370 1.00 74.00 90 PRO A CA 1
ATOM 674 C C . PRO A 1 90 ? 13.422 -7.552 -1.154 1.00 74.00 90 PRO A C 1
ATOM 676 O O . PRO A 1 90 ? 13.530 -8.606 -0.534 1.00 74.00 90 PRO A O 1
ATOM 679 N N . GLY A 1 91 ? 12.262 -7.159 -1.685 1.00 72.06 91 GLY A N 1
ATOM 680 C CA . GLY A 1 91 ? 11.037 -7.967 -1.646 1.00 72.06 91 GLY A CA 1
ATOM 681 C C . GLY A 1 91 ? 10.275 -7.953 -0.314 1.00 72.06 91 GLY A C 1
ATOM 682 O O . GLY A 1 91 ? 9.149 -8.448 -0.265 1.00 72.06 91 GLY A O 1
ATOM 683 N N . ILE A 1 92 ? 10.821 -7.354 0.751 1.00 82.88 92 ILE A N 1
ATOM 684 C CA . ILE A 1 92 ? 10.086 -7.154 2.005 1.00 82.88 92 ILE A CA 1
ATOM 685 C C . ILE A 1 92 ? 9.243 -5.882 1.891 1.00 82.88 92 ILE A C 1
ATOM 687 O O . ILE A 1 92 ? 9.742 -4.803 1.590 1.00 82.88 92 ILE A O 1
ATOM 691 N N . THR A 1 93 ? 7.941 -6.003 2.149 1.00 83.88 93 THR A N 1
ATOM 692 C CA . THR A 1 93 ? 7.022 -4.859 2.200 1.00 83.88 93 THR A CA 1
ATOM 693 C C . THR A 1 93 ? 6.912 -4.312 3.619 1.00 83.88 93 THR A C 1
ATOM 695 O O . THR A 1 93 ? 7.170 -5.021 4.594 1.00 83.88 93 THR A O 1
ATOM 698 N N . THR A 1 94 ? 6.447 -3.069 3.759 1.00 87.50 94 THR A N 1
ATOM 699 C CA . THR A 1 94 ? 6.152 -2.474 5.073 1.00 87.50 94 THR A CA 1
ATOM 700 C C . THR A 1 94 ? 5.162 -3.323 5.871 1.00 87.50 94 THR A C 1
ATOM 702 O O . THR A 1 94 ? 5.346 -3.483 7.069 1.00 87.50 94 THR A O 1
ATOM 705 N N . ALA A 1 95 ? 4.193 -3.975 5.220 1.00 85.69 95 ALA A N 1
ATOM 706 C CA . ALA A 1 95 ? 3.279 -4.913 5.876 1.00 85.69 95 ALA A CA 1
ATOM 707 C C . ALA A 1 95 ? 4.002 -6.126 6.495 1.00 85.69 95 ALA A C 1
ATOM 709 O O . ALA A 1 95 ? 3.709 -6.506 7.629 1.00 85.69 95 ALA A O 1
ATOM 710 N N . ILE A 1 96 ? 4.962 -6.725 5.779 1.00 86.06 96 ILE A N 1
ATOM 711 C CA . ILE A 1 96 ? 5.782 -7.824 6.315 1.00 86.06 96 ILE A CA 1
ATOM 712 C C . ILE A 1 96 ? 6.667 -7.306 7.456 1.00 86.06 96 ILE A C 1
ATOM 714 O O . ILE A 1 96 ? 6.740 -7.950 8.500 1.00 86.06 96 ILE A O 1
ATOM 718 N N . GLY A 1 97 ? 7.262 -6.119 7.306 1.00 90.50 97 GLY A N 1
ATOM 719 C CA . GLY A 1 97 ? 8.000 -5.444 8.376 1.00 90.50 97 GLY A CA 1
ATOM 720 C C . GLY A 1 97 ? 7.170 -5.258 9.644 1.00 90.50 97 GLY A C 1
ATOM 721 O O . GLY A 1 97 ? 7.578 -5.654 10.730 1.00 90.50 97 GLY A O 1
ATOM 722 N N . THR A 1 98 ? 5.944 -4.755 9.513 1.00 92.06 98 THR A N 1
ATOM 723 C CA . THR A 1 98 ? 5.013 -4.625 10.639 1.00 92.06 98 THR A CA 1
ATOM 724 C C . THR A 1 98 ? 4.756 -5.964 11.317 1.00 92.06 98 THR A C 1
ATOM 726 O O . THR A 1 98 ? 4.814 -6.030 12.539 1.00 92.06 98 THR A O 1
ATOM 729 N N . ILE A 1 99 ? 4.541 -7.043 10.559 1.00 89.75 99 ILE A N 1
ATOM 730 C CA . ILE A 1 99 ? 4.371 -8.383 11.138 1.00 89.75 99 ILE A CA 1
ATOM 731 C C . ILE A 1 99 ? 5.624 -8.806 11.915 1.00 89.75 99 ILE A C 1
ATOM 733 O O . ILE A 1 99 ? 5.497 -9.277 13.043 1.00 89.75 99 ILE A O 1
ATOM 737 N N . ILE A 1 100 ? 6.821 -8.601 11.358 1.00 90.44 100 ILE A N 1
ATOM 738 C CA . ILE A 1 100 ? 8.091 -8.900 12.039 1.00 90.44 100 ILE A CA 1
ATOM 739 C C . ILE A 1 100 ? 8.179 -8.118 13.357 1.00 90.44 100 ILE A C 1
ATOM 741 O O . ILE A 1 100 ? 8.419 -8.711 14.407 1.00 90.44 100 ILE A O 1
ATOM 745 N N . ALA A 1 101 ? 7.921 -6.809 13.328 1.00 92.50 101 ALA A N 1
ATOM 746 C CA . ALA A 1 101 ? 7.955 -5.956 14.515 1.00 92.50 101 ALA A CA 1
ATOM 747 C C . ALA A 1 101 ? 6.959 -6.411 15.596 1.00 92.50 101 ALA A C 1
ATOM 749 O O . ALA A 1 101 ? 7.298 -6.432 16.778 1.00 92.50 101 ALA A O 1
ATOM 750 N N . LEU A 1 102 ? 5.745 -6.812 15.205 1.00 91.31 102 LEU A N 1
ATOM 751 C CA . LEU A 1 102 ? 4.723 -7.310 16.129 1.00 91.31 102 LEU A CA 1
ATOM 752 C C . LEU A 1 102 ? 5.108 -8.663 16.741 1.00 91.31 102 LEU A C 1
ATOM 754 O O . LEU A 1 102 ? 4.924 -8.851 17.942 1.00 91.31 102 LEU A O 1
ATOM 758 N N . ILE A 1 103 ? 5.677 -9.580 15.949 1.00 89.12 103 ILE A N 1
ATOM 759 C CA . ILE A 1 103 ? 6.151 -10.886 16.434 1.00 89.12 103 ILE A CA 1
ATOM 760 C C . ILE A 1 103 ? 7.261 -10.700 17.469 1.00 89.12 103 ILE A C 1
ATOM 762 O O . ILE A 1 103 ? 7.184 -11.284 18.546 1.00 89.12 103 ILE A O 1
ATOM 766 N N . PHE A 1 104 ? 8.250 -9.849 17.180 1.00 87.19 104 PHE A N 1
ATOM 767 C CA . PHE A 1 104 ? 9.333 -9.549 18.122 1.00 87.19 104 PHE A CA 1
ATOM 768 C C . PHE A 1 104 ? 8.831 -8.922 19.426 1.00 87.19 104 PHE A C 1
ATOM 770 O O . PHE A 1 104 ? 9.445 -9.099 20.475 1.00 87.19 104 PHE A O 1
ATOM 777 N N . ARG A 1 105 ? 7.718 -8.184 19.375 1.00 82.81 105 ARG A N 1
ATOM 778 C CA . ARG A 1 105 ? 7.161 -7.504 20.546 1.00 82.81 105 ARG A CA 1
ATOM 779 C C . ARG A 1 105 ? 6.269 -8.393 21.419 1.00 82.81 105 ARG A C 1
ATOM 781 O O . ARG A 1 105 ? 6.193 -8.164 22.623 1.00 82.81 105 ARG A O 1
ATOM 788 N N . GLY A 1 106 ? 5.546 -9.352 20.840 1.00 79.75 106 GLY A N 1
ATOM 789 C CA . GLY A 1 106 ? 4.569 -10.179 21.560 1.00 79.75 106 GLY A CA 1
ATOM 790 C C . GLY A 1 106 ? 3.162 -9.562 21.623 1.00 79.75 106 GLY A C 1
ATOM 791 O O . GLY A 1 106 ? 2.674 -9.036 20.626 1.00 79.75 106 GLY A O 1
ATOM 792 N N . ARG A 1 107 ? 2.458 -9.664 22.769 1.00 68.88 107 ARG A N 1
ATOM 793 C CA . ARG A 1 107 ? 1.028 -9.284 22.895 1.00 68.88 107 ARG A CA 1
ATOM 794 C C . ARG A 1 107 ? 0.749 -7.870 22.360 1.00 68.88 107 ARG A C 1
ATOM 796 O O . ARG A 1 107 ? 1.348 -6.877 22.791 1.00 68.88 107 ARG A O 1
ATOM 803 N N . THR A 1 108 ? -0.190 -7.787 21.422 1.00 69.56 108 THR A N 1
ATOM 804 C CA . THR A 1 108 ? -0.511 -6.571 20.675 1.00 69.56 108 THR A CA 1
ATOM 805 C C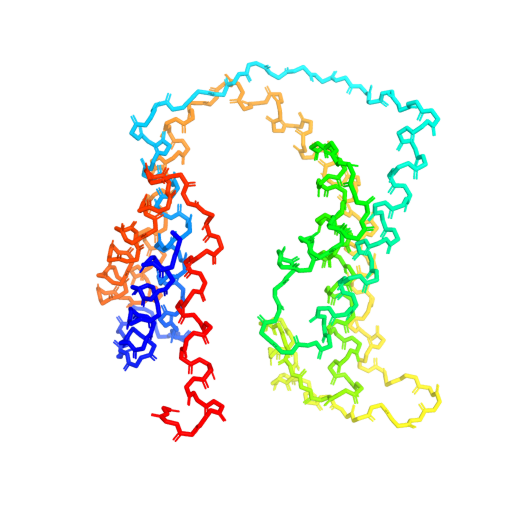 . THR A 1 108 ? -2.007 -6.292 20.696 1.00 69.56 108 THR A C 1
ATOM 807 O O . THR A 1 108 ? -2.819 -7.170 20.437 1.00 69.56 108 THR A O 1
ATOM 810 N N . ASP A 1 109 ? -2.350 -5.054 21.047 1.00 81.56 109 ASP A N 1
ATOM 811 C CA . ASP A 1 109 ? -3.687 -4.485 20.878 1.00 81.56 109 ASP A CA 1
ATOM 812 C C . ASP A 1 109 ? -3.817 -3.885 19.463 1.00 81.56 109 ASP A C 1
ATOM 814 O O . ASP A 1 109 ? -2.809 -3.568 18.817 1.00 81.56 109 ASP A O 1
ATOM 818 N N . GLU A 1 110 ? -5.040 -3.679 18.980 1.00 85.81 110 GLU A N 1
ATOM 819 C CA . GLU A 1 110 ? -5.324 -3.090 17.665 1.00 85.81 110 GLU A CA 1
ATOM 820 C C . GLU A 1 110 ? -4.692 -1.701 17.529 1.00 85.81 110 GLU A C 1
ATOM 822 O O . GLU A 1 110 ? -4.012 -1.409 16.541 1.00 85.81 110 GLU A O 1
ATOM 827 N N . LYS A 1 111 ? -4.801 -0.869 18.575 1.00 87.50 111 LYS A N 1
ATOM 828 C CA . LYS A 1 111 ? -4.154 0.454 18.632 1.00 87.50 111 LYS A CA 1
ATOM 829 C C . LYS A 1 111 ? -2.649 0.350 18.416 1.00 87.50 111 LYS A C 1
ATOM 831 O O . LYS A 1 111 ? -2.055 1.132 17.680 1.00 87.50 111 LYS A O 1
ATOM 836 N N . GLN A 1 112 ? -2.029 -0.634 19.057 1.00 89.50 112 GLN A N 1
ATOM 837 C CA . GLN A 1 112 ? -0.590 -0.830 18.983 1.00 89.50 112 GLN A CA 1
ATOM 838 C C . GLN A 1 112 ? -0.157 -1.366 17.616 1.00 89.50 112 GLN A C 1
ATOM 840 O O . GLN A 1 112 ? 0.917 -1.013 17.143 1.00 89.50 112 GLN A O 1
ATOM 845 N N . THR A 1 113 ? -1.006 -2.159 16.963 1.00 90.62 113 THR A N 1
ATOM 846 C CA . THR A 1 113 ? -0.804 -2.592 15.574 1.00 90.62 113 THR A CA 1
ATOM 847 C C . THR A 1 113 ? -0.795 -1.399 14.623 1.00 90.62 113 THR A C 1
ATOM 849 O O . THR A 1 113 ? 0.096 -1.297 13.782 1.00 90.62 113 THR A O 1
ATOM 852 N N . ILE A 1 114 ? -1.724 -0.453 14.799 1.00 91.50 114 ILE A N 1
ATOM 853 C CA . ILE A 1 114 ? -1.779 0.780 14.000 1.00 91.50 114 ILE A CA 1
ATOM 854 C C . ILE A 1 114 ? -0.534 1.647 14.235 1.00 91.50 114 ILE A C 1
ATOM 856 O O . ILE A 1 114 ? 0.047 2.154 13.274 1.00 91.50 114 ILE A O 1
ATOM 860 N N . ILE A 1 115 ? -0.094 1.795 15.491 1.00 92.81 115 ILE A N 1
ATOM 861 C CA . ILE A 1 115 ? 1.126 2.547 15.827 1.00 92.81 115 ILE A CA 1
ATOM 862 C C . ILE A 1 115 ? 2.346 1.910 15.159 1.00 92.81 115 ILE A C 1
ATOM 864 O O . ILE A 1 115 ? 3.057 2.594 14.428 1.00 92.81 115 ILE A O 1
ATOM 868 N N . THR A 1 116 ? 2.559 0.601 15.332 1.00 94.31 116 THR A N 1
ATOM 869 C CA . THR A 1 116 ? 3.688 -0.109 14.713 1.00 94.31 116 THR A CA 1
ATOM 870 C C . THR A 1 116 ? 3.647 -0.015 13.187 1.00 94.31 116 THR A C 1
ATOM 872 O O . THR A 1 116 ? 4.676 0.268 12.580 1.00 94.31 116 THR A O 1
ATOM 875 N N . LEU A 1 117 ? 2.480 -0.192 12.557 1.00 94.12 117 LEU A N 1
ATOM 876 C CA . LEU A 1 117 ? 2.321 -0.053 11.104 1.00 94.12 117 LEU A CA 1
ATOM 877 C C . LEU A 1 117 ? 2.724 1.344 10.620 1.00 94.12 117 LEU A C 1
ATOM 879 O O . LEU A 1 117 ? 3.461 1.476 9.643 1.00 94.12 117 LEU A O 1
ATOM 883 N N . SER A 1 118 ? 2.276 2.377 11.332 1.00 93.50 118 SER A N 1
ATOM 884 C CA . SER A 1 118 ? 2.579 3.771 11.007 1.00 93.50 118 SER A CA 1
ATOM 885 C C . SER A 1 118 ? 4.074 4.054 11.157 1.00 93.50 118 SER A C 1
ATOM 887 O O . SER A 1 118 ? 4.679 4.653 10.273 1.00 93.50 118 SER A O 1
ATOM 889 N N . SER A 1 119 ? 4.697 3.561 12.232 1.00 94.94 119 SER A N 1
ATOM 890 C CA . SER A 1 119 ? 6.138 3.696 12.460 1.00 94.94 119 SER A CA 1
ATOM 891 C C . SER A 1 119 ? 6.972 2.990 11.393 1.00 94.94 119 SER A C 1
ATOM 893 O O . SER A 1 119 ? 7.915 3.594 10.893 1.00 94.94 119 SER A O 1
ATOM 895 N N . VAL A 1 120 ? 6.604 1.764 10.994 1.00 95.06 120 VAL A N 1
ATOM 896 C CA . VAL A 1 120 ? 7.280 1.032 9.906 1.00 95.06 120 VAL A CA 1
ATOM 897 C C . VAL A 1 120 ? 7.163 1.787 8.588 1.00 95.06 120 VAL A C 1
ATOM 899 O O . VAL A 1 120 ? 8.150 1.916 7.872 1.00 95.06 120 VAL A O 1
ATOM 902 N N . ASN A 1 121 ? 5.973 2.289 8.252 1.00 92.69 121 ASN A N 1
ATOM 903 C CA . ASN A 1 121 ? 5.757 2.973 6.982 1.00 92.69 121 ASN A CA 1
ATOM 904 C C . ASN A 1 121 ? 6.541 4.293 6.902 1.00 92.69 121 ASN A C 1
ATOM 906 O O . ASN A 1 121 ? 7.213 4.552 5.905 1.00 92.69 121 ASN A O 1
ATOM 910 N N . THR A 1 122 ? 6.504 5.098 7.966 1.00 92.56 122 THR A N 1
ATOM 911 C CA . THR A 1 122 ? 7.228 6.374 8.027 1.00 92.56 122 THR A CA 1
ATOM 912 C C . THR A 1 122 ? 8.739 6.163 8.031 1.00 92.56 122 THR A C 1
ATOM 914 O O . THR A 1 122 ? 9.447 6.817 7.265 1.00 92.56 122 THR A O 1
ATOM 917 N N . SER A 1 123 ? 9.254 5.230 8.842 1.00 94.50 123 SER A N 1
ATOM 918 C CA . SER A 1 123 ? 10.696 4.981 8.880 1.00 94.50 123 SER A CA 1
ATOM 919 C C . SER A 1 123 ? 11.199 4.364 7.579 1.00 94.50 123 SER A C 1
ATOM 921 O O . SER A 1 123 ? 12.250 4.775 7.097 1.00 94.50 123 SER A O 1
ATOM 923 N N . ALA A 1 124 ? 10.435 3.460 6.955 1.00 92.62 124 ALA A N 1
ATOM 924 C CA . ALA A 1 124 ? 10.778 2.908 5.650 1.00 92.62 124 ALA A CA 1
ATOM 925 C C . ALA A 1 124 ? 10.802 3.990 4.564 1.00 92.62 124 ALA A C 1
ATOM 927 O O . ALA A 1 124 ? 11.702 3.969 3.730 1.00 92.62 124 ALA A O 1
ATOM 928 N N . ALA A 1 125 ? 9.875 4.954 4.569 1.00 89.88 125 ALA A N 1
ATOM 929 C CA . ALA A 1 125 ? 9.880 6.052 3.602 1.00 89.88 125 ALA A CA 1
ATOM 930 C C . ALA A 1 125 ? 11.162 6.897 3.701 1.00 89.88 125 ALA A C 1
ATOM 932 O O . ALA A 1 125 ? 11.830 7.117 2.690 1.00 89.88 125 ALA A O 1
ATOM 933 N N . ILE A 1 126 ? 11.548 7.295 4.919 1.00 91.56 126 ILE A N 1
ATOM 934 C CA . ILE A 1 126 ? 12.784 8.054 5.172 1.00 91.56 126 ILE A CA 1
ATOM 935 C C . ILE A 1 126 ? 14.014 7.210 4.808 1.00 91.56 126 ILE A C 1
ATOM 937 O O . ILE A 1 126 ? 14.874 7.641 4.039 1.00 91.56 126 ILE A O 1
ATOM 941 N N . ALA A 1 127 ? 14.083 5.982 5.326 1.00 91.94 127 ALA A N 1
ATOM 942 C CA . ALA A 1 127 ? 15.234 5.104 5.163 1.00 91.94 127 ALA A CA 1
ATOM 943 C C . ALA A 1 127 ? 15.424 4.645 3.714 1.00 91.94 127 ALA A C 1
ATOM 945 O O . ALA A 1 127 ? 16.557 4.476 3.285 1.00 91.94 127 ALA A O 1
ATOM 946 N N . THR A 1 128 ? 14.355 4.492 2.926 1.00 90.25 128 THR A N 1
ATOM 947 C CA . THR A 1 128 ? 14.472 4.124 1.506 1.00 90.25 128 THR A CA 1
ATOM 948 C C . THR A 1 128 ? 15.112 5.242 0.689 1.00 90.25 128 THR A C 1
ATOM 950 O O . THR A 1 128 ? 15.913 4.951 -0.194 1.00 90.25 128 THR A O 1
ATOM 953 N N . ILE A 1 129 ? 14.805 6.509 0.990 1.00 89.81 129 ILE A N 1
ATOM 954 C CA . ILE A 1 129 ? 15.462 7.645 0.334 1.00 89.81 129 ILE A CA 1
ATOM 955 C C . ILE A 1 129 ? 16.928 7.719 0.756 1.00 89.81 129 ILE A C 1
ATOM 957 O O . ILE A 1 129 ? 17.785 7.794 -0.111 1.00 89.81 129 ILE A O 1
ATOM 961 N N . ALA A 1 130 ? 17.246 7.594 2.047 1.00 89.62 130 ALA A N 1
ATOM 962 C CA . ALA A 1 130 ? 18.641 7.556 2.497 1.00 89.62 130 ALA A CA 1
ATOM 963 C C . ALA A 1 130 ? 19.426 6.386 1.865 1.00 89.62 130 ALA A C 1
ATOM 965 O O . ALA A 1 130 ? 20.510 6.570 1.313 1.00 89.62 130 ALA A O 1
ATOM 966 N N . ASN A 1 131 ? 18.842 5.186 1.861 1.00 89.44 131 ASN A N 1
ATOM 967 C CA . ASN A 1 131 ? 19.448 3.991 1.280 1.00 89.44 131 ASN A CA 1
ATOM 968 C C . ASN A 1 131 ? 19.582 4.056 -0.239 1.00 89.44 131 ASN A C 1
ATOM 970 O O . ASN A 1 131 ? 20.429 3.352 -0.787 1.00 89.44 131 ASN A O 1
ATOM 974 N N . LEU A 1 132 ? 18.809 4.901 -0.925 1.00 89.44 132 LEU A N 1
ATOM 975 C CA . LEU A 1 132 ? 19.016 5.140 -2.347 1.00 89.44 132 LEU A CA 1
ATOM 976 C C . LEU A 1 132 ? 20.409 5.734 -2.608 1.00 89.44 132 LEU A C 1
ATOM 978 O O . LEU A 1 132 ? 21.069 5.305 -3.543 1.00 89.44 132 LEU A O 1
ATOM 982 N N . PHE A 1 133 ? 20.896 6.631 -1.748 1.00 88.12 133 PHE A N 1
ATOM 983 C CA . PHE A 1 133 ? 22.228 7.239 -1.880 1.00 88.12 133 PHE A CA 1
ATOM 984 C C . PHE A 1 133 ? 23.358 6.339 -1.354 1.00 88.12 133 PHE A C 1
ATOM 986 O O . PHE A 1 133 ? 24.489 6.421 -1.830 1.00 88.12 133 PHE A O 1
ATOM 993 N N . ILE A 1 134 ? 23.063 5.452 -0.397 1.00 88.19 134 ILE A N 1
ATOM 994 C CA . ILE A 1 134 ? 24.053 4.533 0.194 1.00 88.19 134 ILE A CA 1
ATOM 995 C C . ILE A 1 134 ? 24.249 3.284 -0.680 1.00 88.19 134 ILE A C 1
ATOM 997 O O . ILE A 1 134 ? 25.376 2.879 -0.963 1.00 88.19 134 ILE A O 1
ATOM 1001 N N . ILE A 1 135 ? 23.145 2.651 -1.088 1.00 85.81 135 ILE A N 1
ATOM 1002 C CA . ILE A 1 135 ? 23.123 1.336 -1.750 1.00 85.81 135 ILE A CA 1
ATOM 1003 C C . ILE A 1 135 ? 22.957 1.476 -3.273 1.00 85.81 135 ILE A C 1
ATOM 1005 O O . ILE A 1 135 ? 23.242 0.524 -3.997 1.00 85.81 135 ILE A O 1
ATOM 1009 N N . GLN A 1 136 ? 22.500 2.636 -3.768 1.00 84.00 136 GLN A N 1
ATOM 1010 C CA . GLN A 1 136 ? 22.190 2.886 -5.187 1.00 84.00 136 GLN A CA 1
ATOM 1011 C C . GLN A 1 136 ? 21.210 1.884 -5.807 1.00 84.00 136 GLN A C 1
ATOM 1013 O O . GLN A 1 136 ? 21.216 1.614 -7.006 1.00 84.00 136 GLN A O 1
ATOM 1018 N N . LYS A 1 137 ? 20.330 1.311 -4.982 1.00 81.00 137 LYS A N 1
ATOM 1019 C CA . LYS A 1 137 ? 19.255 0.439 -5.452 1.00 81.00 137 LYS A CA 1
ATOM 1020 C C . LYS A 1 137 ? 17.921 0.975 -4.976 1.00 81.00 137 LYS A C 1
ATOM 1022 O O . LYS A 1 137 ? 17.665 1.059 -3.776 1.00 81.00 137 LYS A O 1
ATOM 1027 N N . ALA A 1 138 ? 17.055 1.299 -5.928 1.00 82.75 138 ALA A N 1
ATOM 1028 C CA . ALA A 1 138 ? 15.694 1.709 -5.643 1.00 82.75 138 ALA A CA 1
ATOM 1029 C C . ALA A 1 138 ? 14.852 0.518 -5.161 1.00 82.75 138 ALA A C 1
ATOM 1031 O O . ALA A 1 138 ? 14.825 -0.540 -5.787 1.00 82.75 138 ALA A O 1
ATOM 1032 N N . ARG A 1 139 ? 14.164 0.696 -4.028 1.00 76.81 139 ARG A N 1
ATOM 1033 C CA . ARG A 1 139 ? 13.368 -0.358 -3.362 1.00 76.81 139 ARG A CA 1
ATOM 1034 C C . ARG A 1 139 ? 11.916 0.030 -3.084 1.00 76.81 139 ARG A C 1
ATOM 1036 O O . ARG A 1 139 ? 11.170 -0.725 -2.476 1.00 76.81 139 ARG A O 1
ATOM 1043 N N . SER A 1 140 ? 11.512 1.206 -3.546 1.00 82.12 140 SER A N 1
ATOM 1044 C CA . SER A 1 140 ? 10.136 1.704 -3.522 1.00 82.12 140 SER A CA 1
ATOM 1045 C C . SER A 1 140 ? 9.865 2.414 -4.840 1.00 82.12 140 SER A C 1
ATOM 1047 O O . SER A 1 140 ? 10.797 2.957 -5.433 1.00 82.12 140 SER A O 1
ATOM 1049 N N . GLY A 1 141 ? 8.606 2.464 -5.280 1.00 78.75 141 GLY A N 1
ATOM 1050 C CA . GLY A 1 141 ? 8.228 3.182 -6.502 1.00 78.75 141 GLY A CA 1
ATOM 1051 C C . GLY A 1 141 ? 8.695 4.642 -6.491 1.00 78.75 141 GLY A C 1
ATOM 1052 O O . GLY A 1 141 ? 9.239 5.121 -7.481 1.00 78.75 141 GLY A O 1
ATOM 1053 N N . VAL A 1 142 ? 8.605 5.314 -5.337 1.00 83.19 142 VAL A N 1
ATOM 1054 C CA . VAL A 1 142 ? 9.113 6.688 -5.170 1.00 83.19 142 VAL A CA 1
ATOM 1055 C C . VAL A 1 142 ? 10.626 6.746 -5.390 1.00 83.19 142 VAL A C 1
ATOM 1057 O O . VAL A 1 142 ? 11.113 7.607 -6.114 1.00 83.19 142 VAL A O 1
ATOM 1060 N N . ALA A 1 143 ? 11.375 5.799 -4.822 1.00 86.31 143 ALA A N 1
ATOM 1061 C CA . ALA A 1 143 ? 12.825 5.747 -4.979 1.00 86.31 143 ALA A CA 1
ATOM 1062 C C . ALA A 1 143 ? 13.250 5.423 -6.419 1.00 86.31 143 ALA A C 1
ATOM 1064 O O . ALA A 1 143 ? 14.276 5.924 -6.861 1.00 86.31 143 ALA A O 1
ATOM 1065 N N . VAL A 1 144 ? 12.466 4.632 -7.163 1.00 86.00 144 VAL A N 1
ATOM 1066 C CA . VAL A 1 144 ? 12.720 4.355 -8.590 1.00 86.00 144 VAL A CA 1
ATOM 1067 C C . VAL A 1 144 ? 12.595 5.640 -9.404 1.00 86.00 144 VAL A C 1
ATOM 1069 O O . VAL A 1 144 ? 13.472 5.946 -10.207 1.00 86.00 144 VAL A O 1
ATOM 1072 N N . ILE A 1 145 ? 11.541 6.422 -9.162 1.00 85.44 145 ILE A N 1
ATOM 1073 C CA . ILE A 1 145 ? 11.326 7.698 -9.853 1.00 85.44 145 ILE A CA 1
ATOM 1074 C C . ILE A 1 145 ? 12.452 8.680 -9.520 1.00 85.44 145 ILE A C 1
ATOM 1076 O O . ILE A 1 145 ? 13.050 9.255 -10.424 1.00 85.44 145 ILE A O 1
ATOM 1080 N N . VAL A 1 146 ? 12.794 8.822 -8.236 1.00 87.56 146 VAL A N 1
ATOM 1081 C CA . VAL A 1 146 ? 13.911 9.669 -7.790 1.00 87.56 146 VAL A CA 1
ATOM 1082 C C . VAL A 1 146 ? 15.226 9.241 -8.448 1.00 87.56 146 VAL A C 1
ATOM 1084 O O . VAL A 1 146 ? 15.960 10.091 -8.944 1.00 87.56 146 VAL A O 1
ATOM 1087 N N . ASN A 1 147 ? 15.502 7.936 -8.516 1.00 88.06 147 ASN A N 1
ATOM 1088 C CA . ASN A 1 147 ? 16.698 7.402 -9.164 1.00 88.06 147 ASN A CA 1
ATOM 1089 C C . ASN A 1 147 ? 16.763 7.754 -10.657 1.00 88.06 147 ASN A C 1
ATOM 1091 O O . ASN A 1 147 ? 17.828 8.093 -11.163 1.00 88.06 147 ASN A O 1
ATOM 1095 N N . ASN A 1 148 ? 15.626 7.703 -11.351 1.00 87.00 148 ASN A N 1
ATOM 1096 C CA . ASN A 1 148 ? 15.550 8.008 -12.778 1.00 87.00 148 ASN A CA 1
ATOM 1097 C C . ASN A 1 148 ? 15.667 9.511 -13.070 1.00 87.00 148 ASN A C 1
ATOM 1099 O O . ASN A 1 148 ? 16.238 9.876 -14.096 1.00 87.00 148 ASN A O 1
ATOM 1103 N N . LEU A 1 149 ? 15.140 10.367 -12.186 1.00 85.56 149 LEU A N 1
ATOM 1104 C CA . LEU A 1 149 ? 15.145 11.825 -12.352 1.00 85.56 149 LEU A CA 1
ATOM 1105 C C . LEU A 1 149 ? 16.472 12.470 -11.943 1.00 85.56 149 LEU A C 1
ATOM 1107 O O . LEU A 1 149 ? 16.981 13.321 -12.661 1.00 85.56 149 LEU A O 1
ATOM 1111 N N . ILE A 1 150 ? 17.005 12.092 -10.777 1.00 83.81 150 ILE A N 1
ATOM 1112 C CA . ILE A 1 150 ? 18.154 12.770 -10.158 1.00 83.81 150 ILE A CA 1
ATOM 1113 C C . ILE A 1 150 ? 19.464 12.020 -10.425 1.00 83.81 150 ILE A C 1
ATOM 1115 O O . ILE A 1 150 ? 20.511 12.654 -10.418 1.00 83.81 150 ILE A O 1
ATOM 1119 N N . ARG A 1 151 ? 19.416 10.699 -10.678 1.00 79.62 151 ARG A N 1
ATOM 1120 C CA . ARG A 1 151 ? 20.596 9.815 -10.792 1.00 79.62 151 ARG A CA 1
ATOM 1121 C C . ARG A 1 151 ? 21.604 10.072 -9.660 1.00 79.62 151 ARG A C 1
ATOM 1123 O O . ARG A 1 151 ? 22.682 10.598 -9.907 1.00 79.62 151 ARG A O 1
ATOM 1130 N N . PRO A 1 152 ? 21.227 9.763 -8.408 1.00 77.94 152 PRO A N 1
ATOM 1131 C CA . PRO A 1 152 ? 21.994 10.167 -7.239 1.00 77.94 152 PRO A CA 1
ATOM 1132 C C . PRO A 1 152 ? 23.392 9.540 -7.218 1.00 77.94 152 PRO A C 1
ATOM 1134 O O . PRO A 1 152 ? 23.534 8.319 -7.319 1.00 77.94 152 PRO A O 1
ATOM 1137 N N . ASP A 1 153 ? 24.410 10.375 -7.012 1.00 78.25 153 ASP A N 1
ATOM 1138 C CA . ASP A 1 153 ? 25.775 9.915 -6.763 1.00 78.25 153 ASP A CA 1
ATOM 1139 C C . ASP A 1 153 ? 25.868 9.130 -5.451 1.00 78.25 153 ASP A C 1
ATOM 1141 O O . ASP A 1 153 ? 25.071 9.309 -4.520 1.00 78.25 153 ASP A O 1
ATOM 1145 N N . ARG A 1 154 ? 26.856 8.228 -5.370 1.00 82.19 154 ARG A N 1
ATOM 1146 C CA . ARG A 1 154 ? 27.072 7.429 -4.161 1.00 82.19 154 ARG A CA 1
ATOM 1147 C C . ARG A 1 154 ? 27.465 8.359 -3.028 1.00 82.19 154 ARG A C 1
ATOM 1149 O O . ARG A 1 154 ? 28.404 9.135 -3.160 1.00 82.19 154 ARG A O 1
ATOM 1156 N N . TRP A 1 155 ? 26.818 8.202 -1.883 1.00 83.25 155 TRP A N 1
ATOM 1157 C CA . TRP A 1 155 ? 27.310 8.817 -0.665 1.00 83.25 155 TRP A CA 1
ATOM 1158 C C . TRP A 1 155 ? 28.594 8.094 -0.219 1.00 83.25 155 TRP A C 1
ATOM 1160 O O . TRP A 1 155 ? 28.534 6.996 0.337 1.00 83.25 155 TRP A O 1
ATOM 1170 N N . SER A 1 156 ? 29.754 8.681 -0.528 1.00 75.81 156 SER A N 1
ATOM 1171 C CA . SER A 1 156 ? 31.084 8.202 -0.116 1.00 75.81 156 SER A CA 1
ATOM 1172 C C . SER A 1 156 ? 31.752 9.082 0.940 1.00 75.81 156 SER A C 1
ATOM 1174 O O . SER A 1 156 ? 32.562 8.581 1.716 1.00 75.81 156 SER A O 1
ATOM 1176 N N . ASP A 1 157 ? 31.408 10.369 0.979 1.00 79.25 157 ASP A N 1
ATOM 1177 C CA . ASP A 1 157 ? 32.054 11.353 1.849 1.00 79.25 157 ASP A CA 1
ATOM 1178 C C . ASP A 1 157 ? 31.396 11.445 3.231 1.00 79.25 157 ASP A C 1
ATOM 1180 O O . ASP A 1 157 ? 30.286 10.967 3.464 1.00 79.25 157 ASP A O 1
ATOM 1184 N N . THR A 1 158 ? 32.066 12.102 4.179 1.00 77.00 158 THR A N 1
ATOM 1185 C CA . THR A 1 158 ? 31.527 12.337 5.531 1.00 77.00 158 THR A CA 1
ATOM 1186 C C . THR A 1 158 ? 30.295 13.245 5.534 1.00 77.00 158 THR A C 1
ATOM 1188 O O . THR A 1 158 ? 29.458 13.145 6.431 1.00 77.00 158 THR A O 1
ATOM 1191 N N . LEU A 1 159 ? 30.158 14.113 4.528 1.00 80.12 159 LEU A N 1
ATOM 1192 C CA . LEU A 1 159 ? 29.022 15.014 4.351 1.00 80.12 159 LEU A CA 1
ATOM 1193 C C . LEU A 1 159 ? 27.979 14.397 3.403 1.00 80.12 159 LEU A C 1
ATOM 1195 O O . LEU A 1 159 ? 28.353 13.821 2.380 1.00 80.12 159 LEU A O 1
ATOM 1199 N N . PRO A 1 160 ? 26.673 14.516 3.708 1.00 81.69 160 PRO A N 1
ATOM 1200 C CA . PRO A 1 160 ? 25.625 14.029 2.822 1.00 81.69 160 PRO A CA 1
ATOM 1201 C C . PRO A 1 160 ? 25.563 14.852 1.520 1.00 81.69 160 PRO A C 1
ATOM 1203 O O . PRO A 1 160 ? 25.715 16.076 1.571 1.00 81.69 160 PRO A O 1
ATOM 1206 N N . PRO A 1 161 ? 25.258 14.226 0.366 1.00 84.94 161 PRO A N 1
ATOM 1207 C CA . PRO A 1 161 ? 25.066 14.937 -0.897 1.00 84.94 161 PRO A CA 1
ATOM 1208 C C . PRO A 1 161 ? 23.952 15.989 -0.803 1.00 84.94 161 PRO A C 1
ATOM 1210 O O . PRO A 1 161 ? 22.903 15.739 -0.204 1.00 84.94 161 PRO A O 1
ATOM 1213 N N . TYR A 1 162 ? 24.121 17.140 -1.461 1.00 85.62 162 TYR A N 1
ATOM 1214 C CA . TYR A 1 162 ? 23.117 18.216 -1.453 1.00 85.62 162 TYR A CA 1
ATOM 1215 C C . TYR A 1 162 ? 21.738 17.747 -1.945 1.00 85.62 162 TYR A C 1
ATOM 1217 O O . TYR A 1 162 ? 20.710 18.125 -1.386 1.00 85.62 162 TYR A O 1
ATOM 1225 N N . SER A 1 163 ? 21.704 16.858 -2.941 1.00 86.12 163 SER A N 1
ATOM 1226 C CA . SER A 1 163 ? 20.479 16.245 -3.468 1.00 86.12 163 SER A CA 1
ATOM 1227 C C . SER A 1 163 ? 19.716 15.424 -2.422 1.00 86.12 163 SER A C 1
ATOM 1229 O O . SER A 1 163 ? 18.485 15.474 -2.395 1.00 86.12 163 SER A O 1
ATOM 1231 N N . LEU A 1 164 ? 20.412 14.732 -1.511 1.00 86.50 164 LEU A N 1
ATOM 1232 C CA . LEU A 1 164 ? 19.779 14.037 -0.386 1.00 86.50 164 LEU A CA 1
ATOM 1233 C C . LEU A 1 164 ? 19.145 15.042 0.585 1.00 86.50 164 LEU A C 1
ATOM 1235 O O . LEU A 1 164 ? 18.012 14.842 1.022 1.00 86.50 164 LEU A O 1
ATOM 1239 N N . VAL A 1 165 ? 19.846 16.138 0.894 1.00 86.94 165 VAL A N 1
ATOM 1240 C CA . VAL A 1 165 ? 19.336 17.187 1.792 1.00 86.94 165 VAL A CA 1
ATOM 1241 C C . VAL A 1 165 ? 18.057 17.806 1.225 1.00 86.94 165 VAL A C 1
ATOM 1243 O O . VAL A 1 165 ? 17.059 17.899 1.940 1.00 86.94 165 VAL A O 1
ATOM 1246 N N . TYR A 1 166 ? 18.036 18.140 -0.069 1.00 89.44 166 TYR A N 1
ATOM 1247 C CA . TYR A 1 166 ? 16.839 18.673 -0.726 1.00 89.44 166 TYR A CA 1
ATOM 1248 C C . TYR A 1 166 ? 15.649 17.711 -0.687 1.00 89.44 166 TYR A C 1
ATOM 1250 O O . TYR A 1 166 ? 14.518 18.160 -0.519 1.00 89.44 166 TYR A O 1
ATOM 1258 N N . LEU A 1 167 ? 15.882 16.399 -0.790 1.00 89.44 167 LEU A N 1
ATOM 1259 C CA . LEU A 1 167 ? 14.822 15.392 -0.688 1.00 89.44 167 LEU A CA 1
ATOM 1260 C C . LEU A 1 167 ? 14.321 15.187 0.748 1.00 89.44 167 LEU A C 1
ATOM 1262 O O . LEU A 1 167 ? 13.157 14.840 0.941 1.00 89.44 167 LEU A O 1
ATOM 1266 N N . LEU A 1 168 ? 15.158 15.421 1.762 1.00 87.81 168 LEU A N 1
ATOM 1267 C CA . LEU A 1 168 ? 14.761 15.299 3.168 1.00 87.81 168 LEU A CA 1
ATOM 1268 C C . LEU A 1 168 ? 13.877 16.458 3.642 1.00 87.81 168 LEU A C 1
ATOM 1270 O O . LEU A 1 168 ? 12.985 16.234 4.461 1.00 87.81 168 LEU A O 1
ATOM 1274 N N . ILE A 1 169 ? 14.060 17.670 3.108 1.00 90.94 169 ILE A N 1
ATOM 1275 C CA . ILE A 1 169 ? 13.254 18.852 3.465 1.00 90.94 169 ILE A CA 1
ATOM 1276 C C . ILE A 1 169 ? 11.735 18.592 3.348 1.00 90.94 169 ILE A C 1
ATOM 1278 O O . ILE A 1 169 ? 11.038 18.720 4.360 1.00 90.94 169 ILE A O 1
ATOM 1282 N N . PRO A 1 170 ? 11.179 18.184 2.187 1.00 91.31 170 PRO A N 1
ATOM 1283 C CA . PRO A 1 170 ? 9.744 17.929 2.062 1.00 91.31 170 PRO A CA 1
ATOM 1284 C C . PRO A 1 170 ? 9.276 16.750 2.924 1.00 91.31 170 PRO A C 1
ATOM 1286 O O . PRO A 1 170 ? 8.135 16.756 3.384 1.00 91.31 170 PRO A O 1
ATOM 1289 N N . ILE A 1 171 ? 10.140 15.766 3.205 1.00 90.38 171 ILE A N 1
ATOM 1290 C CA . ILE A 1 171 ? 9.810 14.633 4.082 1.00 90.38 171 ILE A CA 1
ATOM 1291 C C . ILE A 1 171 ? 9.612 15.110 5.526 1.00 90.38 171 ILE A C 1
ATOM 1293 O O . ILE A 1 171 ? 8.627 14.738 6.169 1.00 90.38 171 ILE A O 1
ATOM 1297 N N . VAL A 1 172 ? 10.504 15.967 6.031 1.00 89.94 172 VAL A N 1
ATOM 1298 C CA . VAL A 1 172 ? 10.391 16.548 7.378 1.00 89.94 172 VAL A CA 1
ATOM 1299 C C . VAL A 1 172 ? 9.156 17.441 7.477 1.00 89.94 172 VAL A C 1
ATOM 1301 O O . VAL A 1 172 ? 8.384 17.309 8.428 1.00 89.94 172 VAL A O 1
ATOM 1304 N N . ILE A 1 173 ? 8.914 18.292 6.475 1.00 93.12 173 ILE A N 1
ATOM 1305 C CA . ILE A 1 173 ? 7.722 19.152 6.421 1.00 93.12 173 ILE A CA 1
ATOM 1306 C C . ILE A 1 173 ? 6.444 18.301 6.421 1.00 93.12 173 ILE A C 1
ATOM 1308 O O . ILE A 1 173 ? 5.551 18.525 7.240 1.00 93.12 173 ILE A O 1
ATOM 1312 N N . SER A 1 174 ? 6.373 17.282 5.558 1.00 92.25 174 SER A N 1
ATOM 1313 C CA . SER A 1 174 ? 5.225 16.375 5.475 1.00 92.25 174 SER A CA 1
ATOM 1314 C C . SER A 1 174 ? 4.992 15.631 6.788 1.00 92.25 174 SER A C 1
ATOM 1316 O O . SER A 1 174 ? 3.848 15.479 7.208 1.00 92.25 174 SER A O 1
ATOM 1318 N N . THR A 1 175 ? 6.054 15.178 7.459 1.00 88.62 175 THR A N 1
ATOM 1319 C CA . THR A 1 175 ? 5.942 14.439 8.727 1.00 88.62 175 THR A CA 1
ATOM 1320 C C . THR A 1 175 ? 5.410 15.338 9.843 1.00 88.62 175 THR A C 1
ATOM 1322 O O . THR A 1 175 ? 4.498 14.942 10.570 1.00 88.62 175 THR A O 1
ATOM 1325 N N . SER A 1 176 ? 5.911 16.572 9.930 1.00 90.75 176 SER A N 1
ATOM 1326 C CA . SER A 1 176 ? 5.460 17.569 10.908 1.00 90.75 176 SER A CA 1
ATOM 1327 C C . SER A 1 176 ? 4.000 17.981 10.693 1.00 90.75 176 SER A C 1
ATOM 1329 O O . SER A 1 176 ? 3.242 18.107 11.653 1.00 90.75 176 SER A O 1
ATOM 1331 N N . LEU A 1 177 ? 3.576 18.142 9.435 1.00 94.56 177 LEU A N 1
ATOM 1332 C CA . LEU A 1 177 ? 2.197 18.503 9.089 1.00 94.56 177 LEU A CA 1
ATOM 1333 C C . LEU A 1 177 ? 1.218 17.321 9.163 1.00 94.56 177 LEU A C 1
ATOM 1335 O O . LEU A 1 177 ? 0.017 17.533 9.329 1.00 94.56 177 LEU A O 1
ATOM 1339 N N . SER A 1 178 ? 1.702 16.078 9.083 1.00 92.81 178 SER A N 1
ATOM 1340 C CA . SER A 1 178 ? 0.851 14.883 9.026 1.00 92.81 178 SER A CA 1
ATOM 1341 C C . SER A 1 178 ? -0.054 14.743 10.250 1.00 92.81 178 SER A C 1
ATOM 1343 O O . SER A 1 178 ? -1.248 14.485 10.103 1.00 92.81 178 SER A O 1
ATOM 1345 N N . PHE A 1 179 ? 0.473 14.927 11.464 1.00 90.56 179 PHE A N 1
ATOM 1346 C CA . PHE A 1 179 ? -0.313 14.778 12.694 1.00 90.56 179 PHE A CA 1
ATOM 1347 C C . PHE A 1 179 ? -1.477 15.784 12.811 1.00 90.56 179 PHE A C 1
ATOM 1349 O O . PHE A 1 179 ? -2.623 15.337 12.934 1.00 90.56 179 PHE A O 1
ATOM 1356 N N . PRO A 1 180 ? -1.253 17.116 12.742 1.00 93.31 180 PRO A N 1
ATOM 1357 C CA . PRO A 1 180 ? -2.349 18.077 12.855 1.00 93.31 180 PRO A CA 1
ATOM 1358 C C . PRO A 1 180 ? -3.364 17.917 11.721 1.00 93.31 180 PRO A C 1
ATOM 1360 O O . PRO A 1 180 ? -4.571 17.973 11.968 1.00 93.31 180 PRO A O 1
ATOM 1363 N N . LEU A 1 181 ? -2.897 17.641 10.499 1.00 94.62 181 LEU A N 1
ATOM 1364 C CA . LEU A 1 181 ? -3.775 17.456 9.349 1.00 94.62 181 LEU A CA 1
ATOM 1365 C C . LEU A 1 181 ? -4.632 16.189 9.486 1.00 94.62 181 LEU A C 1
ATOM 1367 O O . LEU A 1 181 ? -5.832 16.234 9.223 1.00 94.62 181 LEU A O 1
ATOM 1371 N N . THR A 1 182 ? -4.058 15.089 9.983 1.00 92.88 182 THR A N 1
ATOM 1372 C CA . THR A 1 182 ? -4.796 13.846 10.266 1.00 92.88 182 THR A CA 1
ATOM 1373 C C . THR A 1 182 ? -5.874 14.072 11.323 1.00 92.88 182 THR A C 1
ATOM 1375 O O . THR A 1 182 ? -7.006 13.627 11.149 1.00 92.88 182 THR A O 1
ATOM 1378 N N . CYS A 1 183 ? -5.571 14.811 12.393 1.00 91.00 183 CYS A N 1
ATOM 1379 C CA . CYS A 1 183 ? -6.555 15.154 13.421 1.00 91.00 183 CYS A CA 1
ATOM 1380 C C . CYS A 1 183 ? -7.684 16.044 12.873 1.00 91.00 183 CYS A C 1
ATOM 1382 O O . CYS A 1 183 ? -8.858 15.793 13.155 1.00 91.00 183 CYS A O 1
ATOM 1384 N N . TYR A 1 184 ? -7.351 17.061 12.074 1.00 92.75 184 TYR A N 1
ATOM 1385 C CA . TYR A 1 184 ? -8.329 17.971 11.473 1.00 92.75 184 TYR A CA 1
ATOM 1386 C C . TYR A 1 184 ? -9.248 17.257 10.469 1.00 92.75 184 TYR A C 1
ATOM 1388 O O . TYR A 1 184 ? -10.479 17.313 10.590 1.00 92.75 184 TYR A O 1
ATOM 1396 N N . LEU A 1 185 ? -8.660 16.541 9.505 1.00 93.75 185 LEU A N 1
ATOM 1397 C CA . LEU A 1 185 ? -9.398 15.785 8.493 1.00 93.75 185 LEU A CA 1
ATOM 1398 C C . LEU A 1 185 ? -10.188 14.645 9.132 1.00 93.75 185 LEU A C 1
ATOM 1400 O O . LEU A 1 185 ? -11.369 14.487 8.836 1.00 93.75 185 LEU A O 1
ATOM 1404 N N . GLY A 1 186 ? -9.583 13.911 10.069 1.00 91.06 186 GLY A N 1
ATOM 1405 C CA . GLY A 1 186 ? -10.221 12.815 10.792 1.00 91.06 186 GLY A CA 1
ATOM 1406 C C . GLY A 1 186 ? -11.479 13.264 11.529 1.00 91.06 186 GLY A C 1
ATOM 1407 O O . GLY A 1 186 ? -12.544 12.695 11.305 1.00 91.06 186 GLY A O 1
ATOM 1408 N N . LYS A 1 187 ? -11.410 14.339 12.332 1.00 89.56 187 LYS A N 1
ATOM 1409 C CA . LYS A 1 187 ? -12.586 14.896 13.033 1.00 89.56 187 LYS A CA 1
ATOM 1410 C C . LYS A 1 187 ? -13.656 15.388 12.052 1.00 89.56 187 LYS A C 1
ATOM 1412 O O . LYS A 1 187 ? -14.846 15.193 12.295 1.00 89.56 187 LYS A O 1
ATOM 1417 N N . THR A 1 188 ? -13.254 16.009 10.943 1.00 89.69 188 THR A N 1
ATOM 1418 C CA . THR A 1 188 ? -14.184 16.512 9.918 1.00 89.69 188 THR A CA 1
ATOM 1419 C C . THR A 1 188 ? -14.917 15.374 9.213 1.00 89.69 188 THR A C 1
ATOM 1421 O O . THR A 1 188 ? -16.140 15.427 9.065 1.00 89.69 188 THR A O 1
ATOM 1424 N N . ILE A 1 189 ? -14.188 14.326 8.823 1.00 89.56 189 ILE A N 1
ATOM 1425 C CA . ILE A 1 189 ? -14.749 13.135 8.190 1.00 89.56 189 ILE A CA 1
ATOM 1426 C C . ILE A 1 189 ? -15.645 12.399 9.185 1.00 89.56 189 ILE A C 1
ATOM 1428 O O . ILE A 1 189 ? -16.792 12.148 8.845 1.00 89.56 189 ILE A O 1
ATOM 1432 N N . ALA A 1 190 ? -15.214 12.141 10.427 1.00 87.69 190 ALA A N 1
ATOM 1433 C CA . ALA A 1 190 ? -16.034 11.429 11.419 1.00 87.69 190 ALA A CA 1
ATOM 1434 C C . ALA A 1 190 ? -17.389 12.113 11.688 1.00 87.69 190 ALA A C 1
ATOM 1436 O O . ALA A 1 190 ? -18.398 11.431 11.846 1.00 87.69 190 ALA A O 1
ATOM 1437 N N . LYS A 1 191 ? -17.444 13.455 11.676 1.00 85.69 191 LYS A N 1
ATOM 1438 C CA . LYS A 1 191 ? -18.707 14.209 11.815 1.00 85.69 191 LYS A CA 1
ATOM 1439 C C . LYS A 1 191 ? -19.643 14.050 10.615 1.00 85.69 191 LYS A C 1
ATOM 1441 O O . LYS A 1 191 ? -20.859 14.103 10.777 1.00 85.69 191 LYS A O 1
ATOM 1446 N N . LYS A 1 192 ? -19.089 13.914 9.407 1.00 85.88 192 LYS A N 1
ATOM 1447 C CA . LYS A 1 192 ? -19.858 13.877 8.151 1.00 85.88 192 LYS A CA 1
ATOM 1448 C C . LYS A 1 192 ? -20.157 12.457 7.670 1.00 85.88 192 LYS A C 1
ATOM 1450 O O . LYS A 1 192 ? -21.168 12.260 7.005 1.00 85.88 192 LYS A O 1
ATOM 1455 N N . ILE A 1 193 ? -19.324 11.476 8.021 1.00 85.62 193 ILE A N 1
ATOM 1456 C CA . ILE A 1 193 ? -19.374 10.112 7.479 1.00 85.62 193 ILE A CA 1
ATOM 1457 C C . ILE A 1 193 ? -20.698 9.412 7.802 1.00 85.62 193 ILE A C 1
ATOM 1459 O O . ILE A 1 193 ? -21.217 8.688 6.964 1.00 85.62 193 ILE A O 1
ATOM 1463 N N . GLY A 1 194 ? -21.299 9.703 8.963 1.00 80.44 194 GLY A N 1
ATOM 1464 C CA . GLY A 1 194 ? -22.596 9.145 9.362 1.00 80.44 194 GLY A CA 1
ATOM 1465 C C . GLY A 1 194 ? -23.786 9.631 8.526 1.00 80.44 194 GLY A C 1
ATOM 1466 O O . GLY A 1 194 ? -24.859 9.050 8.613 1.00 80.44 194 GLY A O 1
ATOM 1467 N N . ARG A 1 195 ? -23.618 10.682 7.711 1.00 79.69 195 ARG A N 1
ATOM 1468 C CA . ARG A 1 195 ? -24.661 11.190 6.799 1.00 79.69 195 ARG A CA 1
ATOM 1469 C C . ARG A 1 195 ? -24.547 10.629 5.384 1.00 79.69 195 ARG A C 1
ATOM 1471 O O . ARG A 1 195 ? -25.420 10.880 4.561 1.00 79.69 195 ARG A O 1
ATOM 1478 N N . ILE A 1 196 ? -23.458 9.929 5.076 1.00 84.50 196 ILE A N 1
ATOM 1479 C CA . ILE A 1 196 ? -23.174 9.438 3.731 1.00 84.50 196 ILE A CA 1
ATOM 1480 C C . ILE A 1 196 ? -23.484 7.946 3.699 1.00 84.50 196 ILE A C 1
ATOM 1482 O O . ILE A 1 196 ? -23.020 7.186 4.547 1.00 84.50 196 ILE A O 1
ATOM 1486 N N . SER A 1 197 ? -24.251 7.508 2.700 1.00 87.25 197 SER A N 1
ATOM 1487 C CA . SER A 1 197 ? -24.482 6.078 2.503 1.00 87.25 197 SER A CA 1
ATOM 1488 C C . SER A 1 197 ? -23.159 5.381 2.162 1.00 87.25 197 SER A C 1
ATOM 1490 O O . SER A 1 197 ? -22.516 5.687 1.155 1.00 87.25 197 SER A O 1
ATOM 1492 N N . TYR A 1 198 ? -22.744 4.417 2.989 1.00 87.31 198 TYR A N 1
ATOM 1493 C CA . TYR A 1 198 ? -21.518 3.646 2.739 1.00 87.31 198 TYR A CA 1
ATOM 1494 C C . TYR A 1 198 ? -21.568 2.937 1.378 1.00 87.31 198 TYR A C 1
ATOM 1496 O O . TYR A 1 198 ? -20.593 2.922 0.629 1.00 87.31 198 TYR A O 1
ATOM 1504 N N . GLN A 1 199 ? -22.751 2.446 1.007 1.00 90.06 199 GLN A N 1
ATOM 1505 C CA . GLN A 1 199 ? -23.007 1.829 -0.293 1.00 90.06 199 GLN A CA 1
ATOM 1506 C C . GLN A 1 199 ? -22.796 2.796 -1.466 1.00 90.06 199 GLN A C 1
ATOM 1508 O O . GLN A 1 199 ? -22.291 2.382 -2.508 1.00 90.06 199 GLN A O 1
ATOM 1513 N N . GLY A 1 200 ? -23.125 4.082 -1.305 1.00 90.50 200 GLY A N 1
ATOM 1514 C CA . GLY A 1 200 ? -22.828 5.104 -2.308 1.00 90.50 200 GLY A CA 1
ATOM 1515 C C . GLY A 1 200 ? -21.323 5.276 -2.518 1.00 90.50 200 GLY A C 1
ATOM 1516 O O . GLY A 1 200 ? -20.860 5.260 -3.656 1.00 90.50 200 GLY A O 1
ATOM 1517 N N . ILE A 1 201 ? -20.549 5.342 -1.428 1.00 91.69 201 ILE A N 1
ATOM 1518 C CA . ILE A 1 201 ? -19.081 5.465 -1.479 1.00 91.69 201 ILE A CA 1
ATOM 1519 C C . ILE A 1 201 ? -18.457 4.260 -2.189 1.00 91.69 201 ILE A C 1
ATOM 1521 O O . ILE A 1 201 ? -17.579 4.435 -3.038 1.00 91.69 201 ILE A O 1
ATOM 1525 N N . IL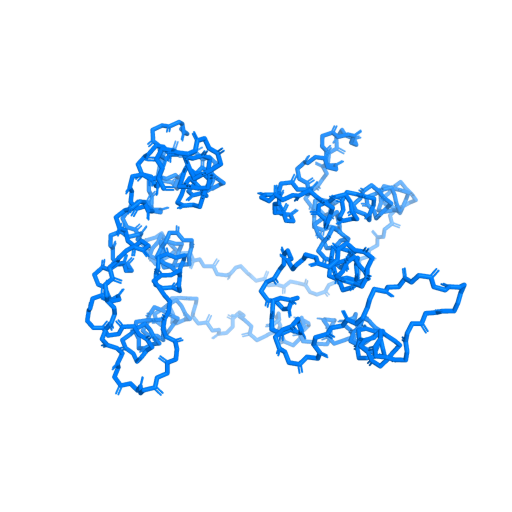E A 1 202 ? -18.923 3.044 -1.881 1.00 93.38 202 ILE A N 1
ATOM 1526 C CA . ILE A 1 202 ? -18.426 1.825 -2.529 1.00 93.38 202 ILE A CA 1
ATOM 1527 C C . ILE A 1 202 ? -18.718 1.854 -4.030 1.00 93.38 202 ILE A C 1
ATOM 1529 O O . ILE A 1 202 ? -17.801 1.651 -4.822 1.00 93.38 202 ILE A O 1
ATOM 1533 N N . LYS A 1 203 ? -19.967 2.140 -4.431 1.00 94.31 203 LYS A N 1
ATOM 1534 C CA . LYS A 1 203 ? -20.353 2.200 -5.851 1.00 94.31 203 LYS A CA 1
ATOM 1535 C C . LYS A 1 203 ? -19.508 3.213 -6.620 1.00 94.31 203 LYS A C 1
ATOM 1537 O O . LYS A 1 203 ? -18.978 2.879 -7.676 1.00 94.31 203 LYS A O 1
ATOM 1542 N N . ILE A 1 204 ? -19.337 4.416 -6.069 1.00 95.88 204 ILE A N 1
ATOM 1543 C CA . ILE A 1 204 ? -18.508 5.464 -6.678 1.00 95.88 204 ILE A CA 1
ATOM 1544 C C . ILE A 1 204 ? -17.056 4.992 -6.804 1.00 95.88 204 ILE A C 1
ATOM 1546 O O . ILE A 1 204 ? -16.467 5.134 -7.868 1.00 95.88 204 ILE A O 1
ATOM 1550 N N . SER A 1 205 ? -16.496 4.375 -5.760 1.00 95.56 205 SER A N 1
ATOM 1551 C CA . SER A 1 205 ? -15.120 3.855 -5.779 1.00 95.56 205 SER A CA 1
ATOM 1552 C C . SER A 1 205 ? -14.919 2.752 -6.825 1.00 95.56 205 SER A C 1
ATOM 1554 O O . SER A 1 205 ? -13.909 2.751 -7.522 1.00 95.56 205 SER A O 1
ATOM 1556 N N . ILE A 1 206 ? -15.883 1.834 -6.970 1.00 96.12 206 ILE A N 1
ATOM 1557 C CA . ILE A 1 206 ? -15.862 0.767 -7.986 1.00 96.12 206 ILE A CA 1
ATOM 1558 C C . ILE A 1 206 ? -15.844 1.371 -9.393 1.00 96.12 206 ILE A C 1
ATOM 1560 O O . ILE A 1 206 ? -14.984 1.018 -10.199 1.00 96.12 206 ILE A O 1
ATOM 1564 N N . ILE A 1 207 ? -16.759 2.306 -9.672 1.00 96.94 207 ILE A N 1
ATOM 1565 C CA . ILE A 1 207 ? -16.847 2.987 -10.972 1.00 96.94 207 ILE A CA 1
ATOM 1566 C C . ILE A 1 207 ? -15.562 3.774 -11.246 1.00 96.94 207 ILE A C 1
ATOM 1568 O O . ILE A 1 207 ? -15.007 3.697 -12.338 1.00 96.94 207 ILE A O 1
ATOM 1572 N N . PHE A 1 208 ? -15.053 4.484 -10.242 1.00 96.88 208 PHE A N 1
ATOM 1573 C CA . PHE A 1 208 ? -13.833 5.272 -10.355 1.00 96.88 208 PHE A CA 1
ATOM 1574 C C . PHE A 1 208 ? -12.614 4.408 -10.692 1.00 96.88 208 PHE A C 1
ATOM 1576 O O . PHE A 1 208 ? -11.877 4.742 -11.615 1.00 96.88 208 PHE A O 1
ATOM 1583 N N . ILE A 1 209 ? -12.426 3.272 -10.008 1.00 95.81 209 ILE A N 1
ATOM 1584 C CA . ILE A 1 209 ? -11.330 2.335 -10.308 1.00 95.81 209 ILE A CA 1
ATOM 1585 C C . ILE A 1 209 ? -11.477 1.755 -11.717 1.00 95.81 209 ILE A C 1
ATOM 1587 O O . ILE A 1 209 ? -10.480 1.673 -12.429 1.00 95.81 209 ILE A O 1
ATOM 1591 N N . LEU A 1 210 ? -12.692 1.387 -12.142 1.00 96.25 210 LEU A N 1
ATOM 1592 C CA . LEU A 1 210 ? -12.938 0.889 -13.501 1.00 96.25 210 LEU A CA 1
ATOM 1593 C C . LEU A 1 210 ? -12.555 1.921 -14.565 1.00 96.25 210 LEU A C 1
ATOM 1595 O O . LEU A 1 210 ? -11.875 1.569 -15.524 1.00 96.25 210 LEU A O 1
ATOM 1599 N N . ILE A 1 211 ? -12.938 3.188 -14.375 1.00 95.50 211 ILE A N 1
ATOM 1600 C CA . ILE A 1 211 ? -12.568 4.282 -15.283 1.00 95.50 211 ILE A CA 1
ATOM 1601 C C . ILE A 1 211 ? -11.050 4.465 -15.302 1.00 95.50 211 ILE A C 1
ATOM 1603 O O . ILE A 1 211 ? -10.464 4.529 -16.377 1.00 95.50 211 ILE A O 1
ATOM 1607 N N . LEU A 1 212 ? -10.401 4.504 -14.136 1.00 93.75 212 LEU A N 1
ATOM 1608 C CA . LEU A 1 212 ? -8.947 4.652 -14.044 1.00 93.75 212 LEU A CA 1
ATOM 1609 C C . LEU A 1 212 ? -8.223 3.514 -14.772 1.00 93.75 212 LEU A C 1
ATOM 1611 O O . LEU A 1 212 ? -7.312 3.755 -15.555 1.00 93.75 212 LEU A O 1
ATOM 1615 N N . VAL A 1 213 ? -8.644 2.271 -14.549 1.00 94.75 213 VAL A N 1
ATOM 1616 C CA . VAL A 1 213 ? -8.056 1.102 -15.212 1.00 94.75 213 VAL A CA 1
ATOM 1617 C C . VAL A 1 213 ? -8.285 1.145 -16.716 1.00 94.75 213 VAL A C 1
ATOM 1619 O O . VAL A 1 213 ? -7.354 0.876 -17.473 1.00 94.75 213 VAL A O 1
ATOM 1622 N N . LEU A 1 214 ? -9.482 1.525 -17.160 1.00 93.81 214 LEU A N 1
ATOM 1623 C CA . LEU A 1 214 ? -9.766 1.674 -18.581 1.00 93.81 214 LEU A CA 1
ATOM 1624 C C . LEU A 1 214 ? -8.853 2.739 -19.202 1.00 93.81 214 LEU A C 1
ATOM 1626 O O . LEU A 1 214 ? -8.190 2.465 -20.194 1.00 93.81 214 LEU A O 1
ATOM 1630 N N . VAL A 1 215 ? -8.744 3.915 -18.584 1.00 93.69 215 VAL A N 1
ATOM 1631 C CA . VAL A 1 215 ? -7.927 5.028 -19.085 1.00 93.69 215 VAL A CA 1
ATOM 1632 C C . VAL A 1 215 ? -6.438 4.665 -19.151 1.00 93.69 215 VAL A C 1
ATOM 1634 O O . VAL A 1 215 ? -5.812 4.851 -20.193 1.00 93.69 215 VAL A O 1
ATOM 1637 N N . PHE A 1 216 ? -5.876 4.113 -18.070 1.00 91.25 216 PHE A N 1
ATOM 1638 C CA . PHE A 1 216 ? -4.430 3.886 -17.936 1.00 91.25 216 PHE A CA 1
ATOM 1639 C C . PHE A 1 216 ? -3.944 2.506 -18.388 1.00 91.25 216 PHE A C 1
ATOM 1641 O O . PHE A 1 216 ? -2.740 2.276 -18.444 1.00 91.25 216 PHE A O 1
ATOM 1648 N N . SER A 1 217 ? -4.827 1.541 -18.635 1.00 91.56 217 SER A N 1
ATOM 1649 C CA . SER A 1 217 ? -4.433 0.166 -18.991 1.00 91.56 217 SER A CA 1
ATOM 1650 C C . SER A 1 217 ? -5.282 -0.447 -20.106 1.00 91.56 217 SER A C 1
ATOM 1652 O O . SER A 1 217 ? -4.980 -1.547 -20.573 1.00 91.56 217 SER A O 1
ATOM 1654 N N . GLY A 1 218 ? -6.327 0.251 -20.554 1.00 91.81 218 GLY A N 1
ATOM 1655 C CA . GLY A 1 218 ? -7.191 -0.195 -21.635 1.00 91.81 218 GLY A CA 1
ATOM 1656 C C . GLY A 1 218 ? -8.138 -1.322 -21.250 1.00 91.81 218 GLY A C 1
ATOM 1657 O O . GLY A 1 218 ? -8.323 -1.671 -20.082 1.00 91.81 218 GLY A O 1
ATOM 1658 N N . THR A 1 219 ? -8.723 -1.938 -22.274 1.00 92.38 219 THR A N 1
ATOM 1659 C CA . THR A 1 219 ? -9.642 -3.077 -22.134 1.00 92.38 219 THR A CA 1
ATOM 1660 C C . THR A 1 219 ? -8.955 -4.307 -21.540 1.00 92.38 219 THR A C 1
ATOM 1662 O O . THR A 1 219 ? -9.530 -4.974 -20.680 1.00 92.38 219 THR A O 1
ATOM 1665 N N . ILE A 1 220 ? -7.697 -4.563 -21.916 1.00 93.75 220 ILE A N 1
ATOM 1666 C CA . ILE A 1 220 ? -6.869 -5.634 -21.336 1.00 93.75 220 ILE A CA 1
ATOM 1667 C C . ILE A 1 220 ? -6.692 -5.404 -19.829 1.00 93.75 220 ILE A C 1
ATOM 1669 O O . ILE A 1 220 ? -6.843 -6.334 -19.037 1.00 93.75 220 ILE A O 1
ATOM 1673 N N . GLY A 1 221 ? -6.469 -4.153 -19.413 1.00 94.38 221 GLY A N 1
ATOM 1674 C CA . GLY A 1 221 ? -6.412 -3.770 -18.004 1.00 94.38 221 GLY A CA 1
ATOM 1675 C C . GLY A 1 2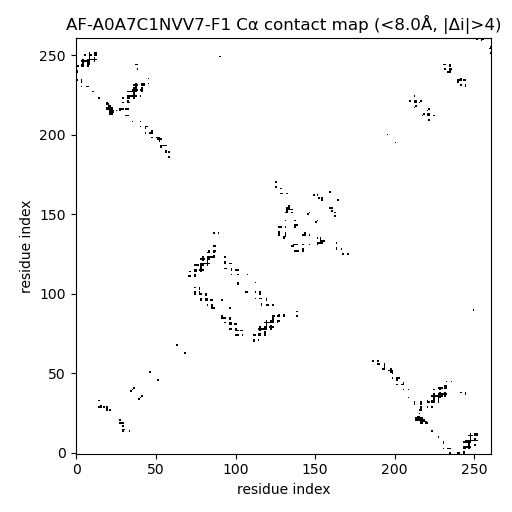21 ? -7.675 -4.129 -17.222 1.00 94.38 221 GLY A C 1
ATOM 1676 O O . GLY A 1 221 ? -7.580 -4.594 -16.089 1.00 94.38 221 GLY A O 1
ATOM 1677 N N . VAL A 1 222 ? -8.859 -3.976 -17.820 1.00 95.38 222 VAL A N 1
ATOM 1678 C CA . VAL A 1 222 ? -10.130 -4.352 -17.176 1.00 95.38 222 VAL A CA 1
ATOM 1679 C C . VAL A 1 222 ? -10.230 -5.868 -16.987 1.00 95.38 222 VAL A C 1
ATOM 1681 O O . VAL A 1 222 ? -10.656 -6.321 -15.927 1.00 95.38 222 VAL A O 1
ATOM 1684 N N . ILE A 1 223 ? -9.784 -6.664 -17.963 1.00 95.69 223 ILE A N 1
ATOM 1685 C CA . ILE A 1 223 ? -9.742 -8.131 -17.833 1.00 95.69 223 ILE A CA 1
ATOM 1686 C C . ILE A 1 223 ? -8.805 -8.530 -16.687 1.00 95.69 223 ILE A C 1
ATOM 1688 O O . ILE A 1 223 ? -9.187 -9.322 -15.824 1.00 95.69 223 ILE A O 1
ATOM 1692 N N . ILE A 1 224 ? -7.612 -7.929 -16.636 1.00 96.56 224 ILE A N 1
ATOM 1693 C CA . ILE A 1 224 ? -6.647 -8.118 -15.546 1.00 96.56 224 ILE A CA 1
ATOM 1694 C C . ILE A 1 224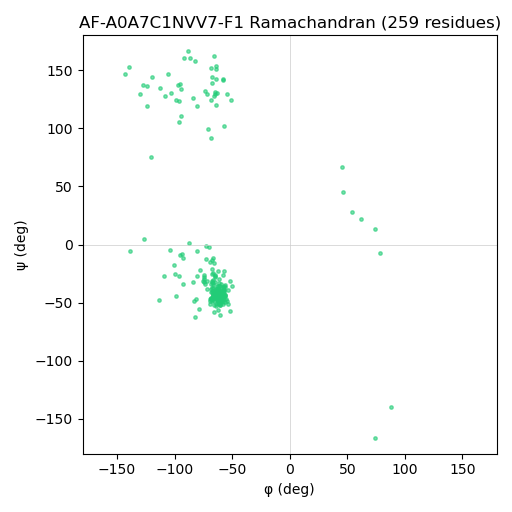 ? -7.302 -7.766 -14.200 1.00 96.56 224 ILE A C 1
ATOM 1696 O O . ILE A 1 224 ? -7.278 -8.566 -13.268 1.00 96.56 224 ILE A O 1
ATOM 1700 N N . LEU A 1 225 ? -7.957 -6.607 -14.096 1.00 97.06 225 LEU A N 1
ATOM 1701 C CA . LEU A 1 225 ? -8.650 -6.179 -12.879 1.00 97.06 225 LEU A CA 1
ATOM 1702 C C . LEU A 1 225 ? -9.683 -7.213 -12.408 1.00 97.06 225 LEU A C 1
ATOM 1704 O O . LEU A 1 225 ? -9.709 -7.544 -11.223 1.00 97.06 225 LEU A O 1
ATOM 1708 N N . LEU A 1 226 ? -10.518 -7.724 -13.317 1.00 96.94 226 LEU A N 1
ATOM 1709 C CA . LEU A 1 226 ? -11.581 -8.676 -12.991 1.00 96.94 226 LEU A CA 1
ATOM 1710 C C . LEU A 1 226 ? -11.024 -10.030 -12.540 1.00 96.94 226 LEU A C 1
ATOM 1712 O O . LEU A 1 226 ? -11.438 -10.532 -11.496 1.00 96.94 226 LEU A O 1
ATOM 1716 N N . VAL A 1 227 ? -10.046 -10.589 -13.261 1.00 96.94 227 VAL A N 1
ATOM 1717 C CA . VAL A 1 227 ? -9.391 -11.852 -12.871 1.00 96.94 227 VAL A CA 1
ATOM 1718 C C . VAL A 1 227 ? -8.676 -11.690 -11.529 1.00 96.94 227 VAL A C 1
ATOM 1720 O O . VAL A 1 227 ? -8.835 -12.516 -10.626 1.00 96.94 227 VAL A O 1
ATOM 1723 N N . GLY A 1 228 ? -7.945 -10.585 -11.356 1.00 96.44 228 GLY A N 1
ATOM 1724 C CA . GLY A 1 228 ? -7.311 -10.232 -10.091 1.00 96.44 228 GLY A CA 1
ATOM 1725 C C . GLY A 1 228 ? -8.325 -10.113 -8.953 1.00 96.44 228 GLY A C 1
ATOM 1726 O O . GLY A 1 228 ? -8.073 -10.612 -7.860 1.00 96.44 228 GLY A O 1
ATOM 1727 N N . ALA A 1 229 ? -9.495 -9.521 -9.199 1.00 96.50 229 ALA A N 1
ATOM 1728 C CA . ALA A 1 229 ? -10.555 -9.410 -8.202 1.00 96.50 229 ALA A CA 1
ATOM 1729 C C . ALA A 1 229 ? -11.135 -10.768 -7.797 1.00 96.50 229 ALA A C 1
ATOM 1731 O O . ALA A 1 229 ? -11.330 -11.004 -6.604 1.00 96.50 229 ALA A O 1
ATOM 1732 N N . SER A 1 230 ? -11.344 -11.683 -8.748 1.00 95.88 230 SER A N 1
ATOM 1733 C CA . SER A 1 230 ? -11.781 -13.051 -8.450 1.00 95.88 230 SER A CA 1
ATOM 1734 C C . SER A 1 230 ? -10.777 -13.782 -7.554 1.00 95.88 230 SER A C 1
ATOM 1736 O O . SER A 1 230 ? -11.170 -14.377 -6.552 1.00 95.88 230 SER A O 1
ATOM 1738 N N . ILE A 1 231 ? -9.476 -13.676 -7.848 1.00 95.62 231 ILE A N 1
ATOM 1739 C CA . ILE A 1 231 ? -8.416 -14.254 -7.004 1.00 95.62 231 ILE A CA 1
ATOM 1740 C C . ILE A 1 231 ? -8.377 -13.564 -5.632 1.00 95.62 231 ILE A C 1
ATOM 1742 O O . ILE A 1 231 ? -8.252 -14.228 -4.604 1.00 95.62 231 ILE A O 1
ATOM 1746 N N . GLY A 1 232 ? -8.522 -12.238 -5.600 1.00 95.06 232 GLY A N 1
ATOM 1747 C CA . GLY A 1 232 ? -8.501 -11.421 -4.386 1.00 95.06 232 GLY A CA 1
ATOM 1748 C C . GLY A 1 232 ? -9.674 -11.665 -3.432 1.00 95.06 232 GLY A C 1
ATOM 1749 O O . GLY A 1 232 ? -9.544 -11.446 -2.227 1.00 95.06 232 GLY A O 1
ATOM 1750 N N . LEU A 1 233 ? -10.805 -12.160 -3.941 1.00 94.94 233 LEU A N 1
ATOM 1751 C CA . LEU A 1 233 ? -11.961 -12.561 -3.134 1.00 94.94 233 LEU A CA 1
ATOM 1752 C C . LEU A 1 233 ? -11.734 -13.893 -2.397 1.00 94.94 233 LEU A C 1
ATOM 1754 O O . LEU A 1 233 ? -12.245 -14.069 -1.291 1.00 94.94 233 LEU A O 1
ATOM 1758 N N . LEU A 1 234 ? -10.923 -14.805 -2.949 1.00 94.56 234 LEU A N 1
ATOM 1759 C CA . LEU A 1 234 ? -10.630 -16.108 -2.334 1.00 94.56 234 LEU A CA 1
ATOM 1760 C C . LEU A 1 234 ? -10.121 -16.015 -0.886 1.00 94.56 234 LEU A C 1
ATOM 1762 O O . LEU A 1 234 ? -10.683 -16.697 -0.031 1.00 94.56 234 LEU A O 1
ATOM 1766 N N . PRO A 1 235 ? -9.097 -15.205 -0.539 1.00 92.06 235 PRO A N 1
ATOM 1767 C CA . PRO A 1 235 ? -8.652 -15.120 0.848 1.00 92.06 235 PRO A CA 1
ATOM 1768 C C . PRO A 1 235 ? -9.711 -14.535 1.788 1.00 92.06 235 PRO A C 1
ATOM 1770 O O . PRO A 1 235 ? -9.703 -14.887 2.963 1.00 92.06 235 PRO A O 1
ATOM 1773 N N . ILE A 1 236 ? -10.622 -13.686 1.295 1.00 89.12 236 ILE A N 1
ATOM 1774 C CA . ILE A 1 236 ? -11.705 -13.109 2.102 1.00 89.12 236 ILE A CA 1
ATOM 1775 C C . ILE A 1 236 ? -12.707 -14.210 2.474 1.00 89.12 236 ILE A C 1
ATOM 1777 O O . ILE A 1 236 ? -13.018 -14.366 3.651 1.00 89.12 236 ILE A O 1
ATOM 1781 N N . PHE A 1 237 ? -13.155 -15.011 1.503 1.00 88.56 237 PHE A N 1
ATOM 1782 C CA . PHE A 1 237 ? -14.133 -16.075 1.752 1.00 88.56 237 PHE A CA 1
ATOM 1783 C C . PHE A 1 237 ? -13.546 -17.301 2.459 1.00 88.56 237 PHE A C 1
ATOM 1785 O O . PHE A 1 237 ? -14.234 -17.939 3.247 1.00 88.56 237 PHE A O 1
ATOM 1792 N N . LEU A 1 238 ? -12.270 -17.616 2.222 1.00 89.81 238 LEU A N 1
ATOM 1793 C CA . LEU A 1 238 ? -11.586 -18.760 2.836 1.00 89.81 238 LEU A CA 1
ATOM 1794 C C . LEU A 1 238 ? -10.941 -18.432 4.195 1.00 89.81 238 LEU A C 1
ATOM 1796 O O . LEU A 1 238 ? -10.248 -19.280 4.755 1.00 89.81 238 LEU A O 1
ATOM 1800 N N . GLY A 1 239 ? -11.076 -17.199 4.698 1.00 85.62 239 GLY A N 1
ATOM 1801 C CA . GLY A 1 239 ? -10.429 -16.762 5.942 1.00 85.62 239 GLY A CA 1
ATOM 1802 C C . GLY A 1 239 ? -8.894 -16.806 5.900 1.00 85.62 239 GLY A C 1
ATOM 1803 O O . GLY A 1 239 ? -8.235 -16.884 6.937 1.00 85.62 239 GLY A O 1
ATOM 1804 N N . ALA A 1 240 ? -8.294 -16.784 4.706 1.00 87.81 240 ALA A N 1
ATOM 1805 C CA . ALA A 1 240 ? -6.846 -16.796 4.544 1.00 87.81 240 ALA A CA 1
ATOM 1806 C C . ALA A 1 240 ? -6.259 -15.384 4.698 1.00 87.81 240 ALA A C 1
ATOM 1808 O O . ALA A 1 240 ? -6.917 -14.365 4.488 1.00 87.81 240 ALA A O 1
ATOM 1809 N N . ARG A 1 241 ? -4.963 -15.302 5.016 1.00 82.69 241 ARG A N 1
ATOM 1810 C CA . ARG A 1 241 ? -4.274 -14.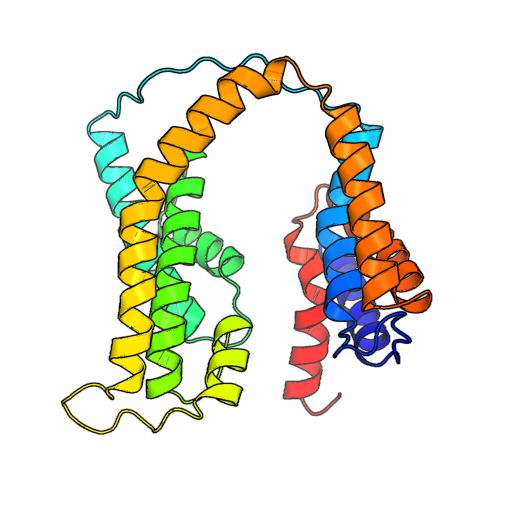008 5.101 1.00 82.69 241 ARG A CA 1
ATOM 1811 C C . ARG A 1 241 ? -4.214 -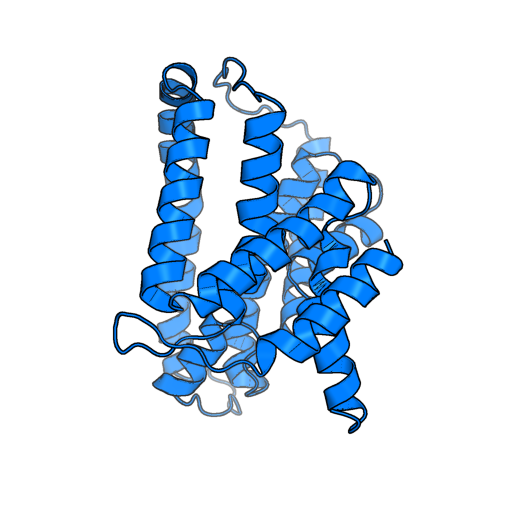13.360 3.715 1.00 82.69 241 ARG A C 1
ATOM 1813 O O . ARG A 1 241 ? -3.696 -13.958 2.775 1.00 82.69 241 ARG A O 1
ATOM 1820 N N . ARG A 1 242 ? -4.652 -12.100 3.601 1.00 83.75 242 ARG A N 1
ATOM 1821 C CA . ARG A 1 242 ? -4.583 -11.326 2.342 1.00 83.75 242 ARG A CA 1
ATOM 1822 C C . ARG A 1 242 ? -3.164 -11.196 1.789 1.00 83.75 242 ARG A C 1
ATOM 1824 O O . ARG A 1 242 ? -2.992 -11.100 0.579 1.00 83.75 242 ARG A O 1
ATOM 1831 N N . SER A 1 243 ? -2.149 -11.264 2.652 1.00 81.38 243 SER A N 1
ATOM 1832 C CA . SER A 1 243 ? -0.743 -11.285 2.237 1.00 81.38 243 SER A CA 1
ATOM 1833 C C . SER A 1 243 ? -0.410 -12.439 1.285 1.00 81.38 243 SER A C 1
ATOM 1835 O O . SER A 1 243 ? 0.525 -12.307 0.505 1.00 81.38 243 SER A O 1
ATOM 1837 N N . SER A 1 244 ? -1.190 -13.528 1.266 1.00 86.62 244 SER A N 1
ATOM 1838 C CA . SER A 1 244 ? -1.022 -14.603 0.284 1.00 86.62 244 SER A CA 1
ATOM 1839 C C . SER A 1 244 ? -1.233 -14.146 -1.165 1.00 86.62 244 SER A C 1
ATOM 1841 O O . SER A 1 244 ? -0.666 -14.761 -2.052 1.00 86.62 244 SER A O 1
ATOM 1843 N N . CYS A 1 245 ? -1.961 -13.056 -1.435 1.00 89.56 245 CYS A N 1
ATOM 1844 C CA . CYS A 1 245 ? -2.094 -12.519 -2.799 1.00 89.56 245 CYS A CA 1
ATOM 1845 C C . CYS A 1 245 ? -0.818 -11.834 -3.318 1.00 89.56 245 CYS A C 1
ATOM 1847 O O . CYS A 1 245 ? -0.711 -11.586 -4.516 1.00 89.56 245 CYS A O 1
ATOM 1849 N N . MET A 1 246 ? 0.169 -11.552 -2.454 1.00 89.19 246 MET A N 1
ATOM 1850 C CA . MET A 1 246 ? 1.471 -11.017 -2.885 1.00 89.19 246 MET A CA 1
ATOM 1851 C C . MET A 1 246 ? 2.323 -12.042 -3.649 1.00 89.19 246 MET A C 1
ATOM 1853 O O . MET A 1 246 ? 3.392 -11.686 -4.147 1.00 89.19 246 MET A O 1
ATOM 1857 N N . GLY A 1 247 ? 1.839 -13.282 -3.810 1.00 87.50 247 GLY A N 1
ATOM 1858 C CA . GLY A 1 247 ? 2.431 -14.264 -4.718 1.00 87.50 247 GLY A CA 1
ATOM 1859 C C . GLY A 1 247 ? 2.619 -13.718 -6.134 1.00 87.50 247 GLY A C 1
ATOM 1860 O O . GLY A 1 247 ? 3.627 -14.042 -6.755 1.00 87.50 247 GLY A O 1
ATOM 1861 N N . ILE A 1 248 ? 1.741 -12.804 -6.579 1.00 92.75 248 ILE A N 1
ATOM 1862 C CA . ILE A 1 248 ? 1.837 -12.092 -7.867 1.00 92.75 248 ILE A CA 1
ATOM 1863 C C . ILE A 1 248 ? 3.206 -11.453 -8.124 1.00 92.75 248 ILE A C 1
ATOM 1865 O O . ILE A 1 248 ? 3.663 -11.445 -9.260 1.00 92.75 248 ILE A O 1
ATOM 1869 N N . LEU A 1 249 ? 3.874 -10.941 -7.089 1.00 88.19 249 LEU A N 1
ATOM 1870 C CA . LEU A 1 249 ? 5.227 -10.395 -7.205 1.00 88.19 249 LEU A CA 1
ATOM 1871 C C . LEU A 1 249 ? 6.271 -11.416 -6.761 1.00 88.19 249 LEU A C 1
ATOM 1873 O O . LEU A 1 249 ? 7.289 -11.589 -7.423 1.00 88.19 249 LEU A O 1
ATOM 1877 N N . LEU A 1 250 ? 6.013 -12.089 -5.637 1.00 86.38 250 LEU A N 1
ATOM 1878 C CA . LEU A 1 250 ? 7.003 -12.915 -4.953 1.00 86.38 250 LEU A CA 1
ATOM 1879 C C . LEU A 1 250 ? 7.449 -14.104 -5.815 1.00 86.38 250 LEU A C 1
ATOM 1881 O O . LEU A 1 250 ? 8.645 -14.359 -5.909 1.00 86.38 250 LEU A O 1
ATOM 1885 N N . ILE A 1 251 ? 6.520 -14.800 -6.476 1.00 90.00 251 ILE A N 1
ATOM 1886 C CA . ILE A 1 251 ? 6.848 -15.979 -7.290 1.00 90.00 251 ILE A CA 1
ATOM 1887 C C . ILE A 1 251 ? 7.628 -15.594 -8.558 1.00 90.00 251 ILE A C 1
ATOM 1889 O O . ILE A 1 251 ? 8.710 -16.152 -8.746 1.00 90.00 251 ILE A O 1
ATOM 1893 N N . PRO A 1 252 ? 7.182 -14.625 -9.387 1.00 88.19 252 PRO A N 1
ATOM 1894 C CA . PRO A 1 252 ? 7.981 -14.169 -10.525 1.00 88.19 252 PRO A CA 1
ATOM 1895 C C . PRO A 1 252 ? 9.371 -13.662 -10.127 1.00 88.19 252 PRO A C 1
ATOM 1897 O O . PRO A 1 252 ? 10.346 -13.993 -10.792 1.00 88.19 252 PRO A O 1
ATOM 1900 N N . LEU A 1 253 ? 9.487 -12.918 -9.018 1.00 85.25 253 LEU A N 1
ATOM 1901 C CA . LEU A 1 253 ? 10.780 -12.441 -8.514 1.00 85.25 253 LEU A CA 1
ATOM 1902 C C . LEU A 1 253 ? 11.700 -13.588 -8.082 1.00 85.25 253 LEU A C 1
ATOM 1904 O O . LEU A 1 253 ? 12.883 -13.565 -8.406 1.00 85.25 253 LEU A O 1
ATOM 1908 N N . LEU A 1 254 ? 11.180 -14.588 -7.363 1.00 87.19 254 LEU A N 1
ATOM 1909 C CA . LEU A 1 254 ? 11.967 -15.759 -6.968 1.00 87.19 254 LEU A CA 1
ATOM 1910 C C . LEU A 1 254 ? 12.483 -16.525 -8.187 1.00 87.19 254 LEU A C 1
ATOM 1912 O O . LEU A 1 254 ? 13.659 -16.872 -8.228 1.00 87.19 254 LEU A O 1
ATOM 1916 N N . LEU A 1 255 ? 11.622 -16.765 -9.178 1.00 87.25 255 LEU A N 1
ATOM 1917 C CA . LEU A 1 255 ? 12.013 -17.459 -10.406 1.00 87.25 255 LEU A CA 1
ATOM 1918 C C . LEU A 1 255 ? 13.051 -16.664 -11.201 1.00 87.25 255 LEU A C 1
ATOM 1920 O O . LEU A 1 255 ? 14.000 -17.255 -11.713 1.00 87.25 255 LEU A O 1
ATOM 1924 N N . HIS A 1 256 ? 12.912 -15.338 -11.231 1.00 85.69 256 HIS A N 1
ATOM 1925 C CA . HIS A 1 256 ? 13.884 -14.454 -11.859 1.00 85.69 256 HIS A CA 1
ATOM 1926 C C . HIS A 1 256 ? 15.260 -14.534 -11.188 1.00 85.69 256 HIS A C 1
ATOM 1928 O O . HIS A 1 256 ? 16.273 -14.705 -11.860 1.00 85.69 256 HIS A O 1
ATOM 1934 N N . PHE A 1 257 ? 15.314 -14.503 -9.851 1.00 82.38 257 PHE A N 1
ATOM 1935 C CA . PHE A 1 257 ? 16.576 -14.666 -9.119 1.00 82.38 257 PHE A CA 1
ATOM 1936 C C . PHE A 1 257 ? 17.183 -16.069 -9.240 1.00 82.38 257 PHE A C 1
ATOM 1938 O O . PHE A 1 257 ? 18.396 -16.213 -9.116 1.00 82.38 257 PHE A O 1
ATOM 1945 N N . LEU A 1 258 ? 16.364 -17.092 -9.496 1.00 88.88 258 LEU A N 1
ATOM 1946 C CA . LEU A 1 258 ? 16.819 -18.454 -9.787 1.00 88.88 258 LEU A CA 1
ATOM 1947 C C . LEU A 1 258 ? 17.279 -18.638 -11.245 1.00 88.88 258 LEU A C 1
ATOM 1949 O O . LEU A 1 258 ? 17.767 -19.712 -11.585 1.00 88.88 258 LEU A O 1
ATOM 1953 N N . GLY A 1 259 ? 17.123 -17.625 -12.106 1.00 84.44 259 GLY A N 1
ATOM 1954 C CA . GLY A 1 259 ? 17.469 -17.697 -13.529 1.00 84.44 259 GLY A CA 1
ATOM 1955 C C . GLY A 1 259 ? 16.496 -18.523 -14.377 1.00 84.44 259 GLY A C 1
ATOM 1956 O O . GLY A 1 259 ? 16.814 -18.867 -15.510 1.00 84.44 259 GLY A O 1
ATOM 1957 N N . LEU 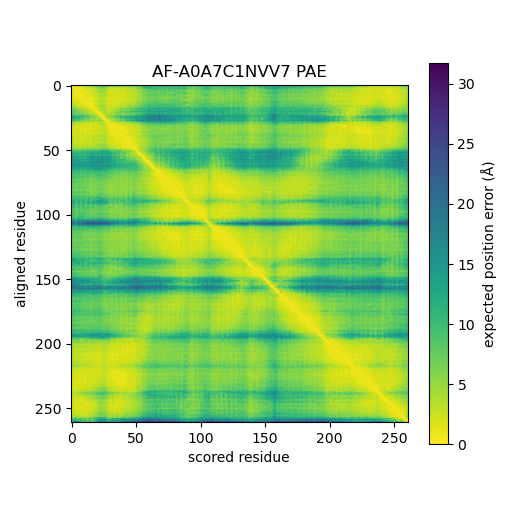A 1 260 ? 15.318 -18.856 -13.839 1.00 77.88 260 LEU A N 1
ATOM 1958 C CA . LEU A 1 260 ? 14.293 -19.661 -14.513 1.00 77.88 260 LEU A CA 1
ATOM 1959 C C . LEU A 1 260 ? 13.250 -18.807 -15.255 1.00 77.88 260 LEU A C 1
ATOM 1961 O O . LEU A 1 260 ? 12.395 -19.371 -15.941 1.00 77.88 260 LEU A O 1
ATOM 1965 N N . PHE A 1 261 ? 13.268 -17.475 -15.087 1.00 61.50 261 PHE A N 1
ATOM 1966 C CA . PHE A 1 261 ? 12.237 -16.578 -15.618 1.00 61.50 261 PHE A CA 1
ATOM 1967 C C . PHE A 1 261 ? 12.694 -15.143 -15.901 1.00 61.50 261 PHE A C 1
ATOM 1969 O O . PHE A 1 261 ? 13.532 -14.602 -15.143 1.00 61.50 261 PHE A O 1
#

Secondary structure (DSSP, 8-state):
-HHHHHHHHHHHHHHTT-----SSSS---THHHHHIIIIIIHHHHHHHHTT--PPPP--------HHHHHHHHHHHHHHHHHHHHHHHSTT--HHHHHHHHHHHH-S--HHHHHHHHHHHHHHHHHHHHHHHHHH----SHHHHHHHHHH-PPP--SSSPPHHHHHHHHHHHHHHHHHHHHHHHHHHHHHHHHTTS-HHHHHHHHHHHHHHHHHHHHHHHHHHHHHHHHHHHHHHHHTT--GGGGGHHHHHHHHHHHTT--

pLDDT: mean 88.99, std 5.77, range [61.5, 97.06]

Foldseek 3Di:
DQVLLVVLLVLLVPQQPDDFDAPDPDPFGLCLLLVCQQAPLLVLVVCLVVQDFDDQDDDDDDDDDPVNVVLLVLLLVLLLVLLLVQLVDAPRDLVNSLVVSDVVVDDDDPVSSVSSSVNSVLNNVLNNLVCCQAVVDRRDPVSVVCCVVVVHHHPPDPDDDPSSVVVVVVSVVCVVVVVVVCVVVVVVCSVCVNVDRPSVVSVVSNVVSLVVQCNRGNPVSNVSSNVSNVSSNVCVVVVHDSVSSCSSPVNVVVCVVVVND